Protein AF-A0AAP4NMF9-F1 (afdb_monomer_lite)

Radius of gyration: 25.57 Å; chains: 1; bounding box: 51×42×97 Å

Organism: NCBI:txid69929

Foldseek 3Di:
DDDDPDDPDDPPPDDDDDDPDDDAEAEDQPDPDPVSQLVSQLVRDDQDKEWYDHLQVLDIWIWGQDPDVRDIDTDDDDPLLSVLSVLLSVCCVVQVNDLEHEDECEPVVLVVCCVVCVVVVQAADQALLCCLVPVSNVQSVQVVCCPPVLLVSLVSLLVQCVVCVPHHHDDPRSWRKYWYQHHQRWTWIWTQDSVVSGIDTDPQRTAGNQRDTDHNAPVRCADPFKDKDAQADPDLVVLVSNVVSCVVNVAAEAEDSQARMKMKGFPDPDDDTHIYIYGDDD

Sequence (282 aa):
MKKYLGALLVLAFSSSAYAEGEQYGEPCNNCLSEQQFQDTALLAVDTGGVVIYNLPAGEIRRYIVVPPDRRVMEVPVEPELAEYFVNLVGLFRANGNSLEKDYEVSMASAARTMVRAAADGTPKPANAYEAIHDSAKMNNLLAETQFSWQTMYAGANYLAGLIHPRTWISGKEATMVINYRLADGSKVQGYYDYSAHAWKRLEGSARDAHNNSIPEKKEDMVKNGYQTYNFQGPPATDLGGFINHTINMGIPSNIPPDSEYVICRDESTDSFLKIHCYGTGS

Structure (mmCIF, N/CA/C/O backbone):
data_AF-A0AAP4NMF9-F1
#
_entry.id   AF-A0AAP4NMF9-F1
#
loop_
_atom_site.group_PDB
_atom_site.id
_atom_site.type_symbol
_atom_site.label_atom_id
_atom_site.label_alt_id
_atom_site.label_comp_id
_atom_site.label_asym_id
_atom_site.label_entity_id
_atom_site.label_seq_id
_atom_site.pdbx_PDB_ins_code
_atom_site.Cartn_x
_atom_site.Cartn_y
_atom_site.Cartn_z
_atom_site.occupancy
_atom_site.B_iso_or_equiv
_atom_site.auth_seq_id
_atom_site.auth_comp_id
_atom_site.auth_asym_id
_atom_site.auth_atom_id
_atom_site.pdbx_PDB_model_num
ATOM 1 N N . MET A 1 1 ? -31.384 -12.875 -66.789 1.00 31.67 1 MET A N 1
ATOM 2 C CA . MET A 1 1 ? -30.467 -13.903 -66.249 1.00 31.67 1 MET A CA 1
ATOM 3 C C . MET A 1 1 ? -29.485 -13.225 -65.298 1.00 31.67 1 MET A C 1
ATOM 5 O O . MET A 1 1 ? -28.846 -12.285 -65.732 1.00 31.67 1 MET A O 1
ATOM 9 N N . LYS A 1 2 ? -29.431 -13.702 -64.039 1.00 34.91 2 LYS A N 1
ATOM 10 C CA . LYS A 1 2 ? -28.384 -13.534 -62.994 1.00 34.91 2 LYS A CA 1
ATOM 11 C C . LYS A 1 2 ? -27.979 -12.084 -62.631 1.00 34.91 2 LYS A C 1
ATOM 13 O O . LYS A 1 2 ? -27.188 -11.468 -63.322 1.00 34.91 2 LYS A O 1
ATOM 18 N N . LYS A 1 3 ? -28.628 -11.448 -61.643 1.00 34.69 3 LYS A N 1
ATOM 19 C CA . LYS A 1 3 ? -28.286 -11.431 -60.193 1.00 34.69 3 LYS A CA 1
ATOM 20 C C . LYS A 1 3 ? -26.820 -11.047 -59.894 1.00 34.69 3 LYS A C 1
ATOM 22 O O . LYS A 1 3 ? -25.979 -11.930 -59.820 1.00 34.69 3 LYS A O 1
ATOM 27 N N . TYR A 1 4 ? -26.584 -9.767 -59.593 1.00 37.41 4 TYR A N 1
ATOM 28 C CA . TYR A 1 4 ? -25.496 -9.302 -58.718 1.00 37.41 4 TYR A CA 1
ATOM 29 C C . TYR A 1 4 ? -26.093 -8.422 -57.609 1.00 37.41 4 TYR A C 1
ATOM 31 O O . TYR A 1 4 ? -25.916 -7.211 -57.563 1.00 37.41 4 TYR A O 1
ATOM 39 N N . LEU A 1 5 ? -26.868 -9.070 -56.735 1.00 39.47 5 LEU A N 1
ATOM 40 C CA . LEU A 1 5 ? -26.939 -8.699 -55.324 1.00 39.47 5 LEU A CA 1
ATOM 41 C C . LEU A 1 5 ? -25.765 -9.445 -54.680 1.00 39.47 5 LEU A C 1
ATOM 43 O O . LEU A 1 5 ? -25.763 -10.675 -54.679 1.00 39.47 5 LEU A O 1
ATOM 47 N N . GLY A 1 6 ? -24.751 -8.722 -54.218 1.00 34.06 6 GLY A N 1
ATOM 48 C CA . GLY A 1 6 ? -23.512 -9.305 -53.709 1.00 34.06 6 GLY A CA 1
ATOM 49 C C . GLY A 1 6 ? -22.869 -8.419 -52.654 1.00 34.06 6 GLY A C 1
ATOM 50 O O . GLY A 1 6 ? -21.866 -7.779 -52.922 1.00 34.06 6 GLY A O 1
ATOM 51 N N . ALA A 1 7 ? -23.498 -8.394 -51.478 1.00 37.38 7 ALA A N 1
ATOM 52 C CA . ALA A 1 7 ? -22.851 -8.262 -50.176 1.00 37.38 7 ALA A CA 1
ATOM 53 C C . ALA A 1 7 ? -21.875 -7.081 -49.971 1.00 37.38 7 ALA A C 1
ATOM 55 O O . ALA A 1 7 ? -20.674 -7.266 -49.805 1.00 37.38 7 ALA A O 1
ATOM 56 N N . LEU A 1 8 ? -22.436 -5.880 -49.783 1.00 33.28 8 LEU A N 1
ATOM 57 C CA . LEU A 1 8 ? -22.002 -5.034 -48.665 1.00 33.28 8 LEU A CA 1
ATOM 58 C C . LEU A 1 8 ? -22.408 -5.774 -47.378 1.00 33.28 8 LEU A C 1
ATOM 60 O O . LEU A 1 8 ? -23.525 -5.623 -46.889 1.00 33.28 8 LEU A O 1
ATOM 64 N N . LEU A 1 9 ? -21.542 -6.660 -46.890 1.00 32.28 9 LEU A N 1
ATOM 65 C CA . LEU A 1 9 ? -21.716 -7.323 -45.603 1.00 32.28 9 LEU A CA 1
ATOM 66 C C . LEU A 1 9 ? -20.416 -7.188 -44.809 1.00 32.28 9 LEU A C 1
ATOM 68 O O . LEU A 1 9 ? -19.422 -7.845 -45.090 1.00 32.28 9 LEU A O 1
ATOM 72 N N . VAL A 1 10 ? -20.499 -6.329 -43.794 1.00 32.59 10 VAL A N 1
ATOM 73 C CA . VAL A 1 10 ? -19.880 -6.529 -42.482 1.00 32.59 10 VAL A CA 1
ATOM 74 C C . VAL A 1 10 ? -18.345 -6.542 -42.476 1.00 32.59 10 VAL A C 1
ATOM 76 O O . VAL A 1 10 ? -17.706 -7.551 -42.218 1.00 32.59 10 VAL A O 1
ATOM 79 N N . LEU A 1 11 ? -17.762 -5.347 -42.594 1.00 29.88 11 LEU A N 1
ATOM 80 C CA . LEU A 1 11 ? -16.582 -4.973 -41.800 1.00 29.88 11 LEU A CA 1
ATOM 81 C C . LEU A 1 11 ? -17.036 -4.386 -40.450 1.00 29.88 11 LEU A C 1
ATOM 83 O O . LEU A 1 11 ? -16.554 -3.352 -40.003 1.00 29.88 11 LEU A O 1
ATOM 87 N N . ALA A 1 12 ? -17.999 -5.046 -39.801 1.00 29.53 12 ALA A N 1
ATOM 88 C CA . ALA A 1 12 ? -18.088 -5.002 -38.353 1.00 29.53 12 ALA A CA 1
ATOM 89 C C . ALA A 1 12 ? -17.221 -6.161 -37.866 1.00 29.53 12 ALA A C 1
ATOM 91 O O . ALA A 1 12 ? -17.699 -7.276 -37.674 1.00 29.53 12 ALA A O 1
ATOM 92 N N . PHE A 1 13 ? -15.925 -5.901 -37.705 1.00 30.34 13 PHE A N 1
ATOM 93 C CA . PHE A 1 13 ? -15.168 -6.658 -36.722 1.00 30.34 13 PHE A CA 1
ATOM 94 C C . PHE A 1 13 ? -15.722 -6.245 -35.360 1.00 30.34 13 PHE A C 1
ATOM 96 O O . PHE A 1 13 ? -15.279 -5.289 -34.733 1.00 30.34 13 PHE A O 1
ATOM 103 N N . SER A 1 14 ? -16.781 -6.934 -34.950 1.00 28.69 14 SER A N 1
ATOM 104 C CA . SER A 1 14 ? -17.123 -7.067 -33.551 1.00 28.69 14 SER A CA 1
ATOM 105 C C . SER A 1 14 ? -16.005 -7.865 -32.889 1.00 28.69 14 SER A C 1
ATOM 107 O O . SER A 1 14 ? -15.988 -9.092 -32.957 1.00 28.69 14 SER A O 1
ATOM 109 N N . SER A 1 15 ? -15.089 -7.165 -32.239 1.00 29.09 15 SER A N 1
ATOM 110 C CA . SER A 1 15 ? -14.480 -7.640 -31.005 1.00 29.09 15 SER A CA 1
ATOM 111 C C . SER A 1 15 ? -14.966 -6.698 -29.905 1.00 29.09 15 SER A C 1
ATOM 113 O O . SER A 1 15 ? -14.502 -5.567 -29.806 1.00 29.09 15 SER A O 1
ATOM 115 N N . SER A 1 16 ? -16.008 -7.162 -29.202 1.00 27.81 16 SER A N 1
ATOM 116 C CA . SER A 1 16 ? -16.229 -7.005 -27.751 1.00 27.81 16 SER A CA 1
ATOM 117 C C . SER A 1 16 ? -15.834 -5.649 -27.146 1.00 27.81 16 SER A C 1
ATOM 119 O O . SER A 1 16 ? -14.666 -5.327 -26.995 1.00 27.81 16 SER A O 1
ATOM 121 N N . ALA A 1 17 ? -16.790 -4.785 -26.796 1.00 25.42 17 ALA A N 1
ATOM 122 C CA . ALA A 1 17 ? -17.405 -4.812 -25.462 1.00 25.42 17 ALA A CA 1
ATOM 123 C C . ALA A 1 17 ? -16.367 -5.082 -24.355 1.00 25.42 17 ALA A C 1
ATOM 125 O O . ALA A 1 17 ? -15.972 -6.225 -24.160 1.00 25.42 17 ALA A O 1
ATOM 126 N N . TYR A 1 18 ? -15.945 -4.000 -23.691 1.00 34.28 18 TYR A N 1
ATOM 127 C CA . TYR A 1 18 ? -15.275 -3.921 -22.390 1.00 34.28 18 TYR A CA 1
ATOM 128 C C . TYR A 1 18 ? -14.812 -5.252 -21.780 1.00 34.28 18 TYR A C 1
ATOM 130 O O . TYR A 1 18 ? -15.592 -5.982 -21.174 1.00 34.28 18 TYR A O 1
ATOM 138 N N . ALA A 1 19 ? -13.507 -5.479 -21.832 1.00 26.17 19 ALA A N 1
ATOM 139 C CA . ALA A 1 19 ? -12.799 -6.023 -20.691 1.00 26.17 19 ALA A CA 1
ATOM 140 C C . ALA A 1 19 ? -11.755 -4.970 -20.317 1.00 26.17 19 ALA A C 1
ATOM 142 O O . ALA A 1 19 ? -10.945 -4.574 -21.154 1.00 26.17 19 ALA A O 1
ATOM 143 N N . GLU A 1 20 ? -11.809 -4.484 -19.081 1.00 32.12 20 GLU A N 1
ATOM 144 C CA . GLU A 1 20 ? -10.654 -3.936 -18.375 1.00 32.12 20 GLU A CA 1
ATOM 145 C C . GLU A 1 20 ? -9.612 -5.065 -18.300 1.00 32.12 20 GLU A C 1
ATOM 147 O O . GLU A 1 20 ? -9.526 -5.807 -17.330 1.00 32.12 20 GLU A O 1
ATOM 152 N N . GLY A 1 21 ? -8.932 -5.313 -19.417 1.00 31.16 21 GLY A N 1
ATOM 153 C CA . GLY A 1 21 ? -7.902 -6.327 -19.552 1.00 31.16 21 GLY A CA 1
ATOM 154 C C . GLY A 1 21 ? -6.572 -5.660 -19.298 1.00 31.16 21 GLY A C 1
ATOM 155 O O . GLY A 1 21 ? -5.958 -5.128 -20.220 1.00 31.16 21 GLY A O 1
ATOM 156 N N . GLU A 1 22 ? -6.180 -5.621 -18.032 1.00 44.75 22 GLU A N 1
ATOM 157 C CA . GLU A 1 22 ? -4.851 -5.215 -17.617 1.00 44.75 22 GLU A CA 1
ATOM 158 C C . GLU A 1 22 ? -3.806 -6.147 -18.243 1.00 44.75 22 GLU A C 1
ATOM 160 O O . GLU A 1 22 ? -3.562 -7.218 -17.703 1.00 44.75 22 GLU A O 1
ATOM 165 N N . GLN A 1 23 ? -3.175 -5.772 -19.358 1.00 47.81 23 GLN A N 1
ATOM 166 C CA . GLN A 1 23 ? -1.856 -6.314 -19.699 1.00 47.81 23 GLN A CA 1
ATOM 167 C C . GLN A 1 23 ? -0.943 -5.194 -20.179 1.00 47.81 23 GLN A C 1
ATOM 169 O O . GLN A 1 23 ? -1.087 -4.615 -21.256 1.00 47.81 23 GLN A O 1
ATOM 174 N N . TYR A 1 24 ? -0.033 -4.874 -19.269 1.00 66.25 24 TYR A N 1
ATOM 175 C CA . TYR A 1 24 ? 0.858 -3.737 -19.219 1.00 66.25 24 TYR A CA 1
ATOM 176 C C . TYR A 1 24 ? 2.196 -4.303 -18.754 1.00 66.25 24 TYR A C 1
ATOM 178 O O . TYR A 1 24 ? 2.237 -4.734 -17.618 1.00 66.25 24 TYR A O 1
ATOM 186 N N . GLY A 1 25 ? 3.235 -4.356 -19.595 1.00 75.38 25 GLY A N 1
ATOM 187 C CA . GLY A 1 25 ? 4.553 -4.931 -19.269 1.00 75.38 25 GLY A CA 1
ATOM 188 C C . GLY A 1 25 ? 4.528 -6.279 -18.518 1.00 75.38 25 GLY A C 1
ATOM 189 O O . GLY A 1 25 ? 4.245 -6.336 -17.332 1.00 75.38 25 GLY A O 1
ATOM 190 N N . GLU A 1 26 ? 4.916 -7.384 -19.139 1.00 81.81 26 GLU A N 1
ATOM 191 C CA . GLU A 1 26 ? 4.870 -8.670 -18.437 1.00 81.81 26 GLU A CA 1
ATOM 192 C C . GLU A 1 26 ? 6.099 -8.872 -17.536 1.00 81.81 26 GLU A C 1
ATOM 194 O O . GLU A 1 26 ? 7.244 -8.821 -18.021 1.00 81.81 26 GLU A O 1
ATOM 199 N N . PRO A 1 27 ? 5.903 -9.156 -16.238 1.00 85.12 27 PRO A N 1
ATOM 200 C CA . PRO A 1 27 ? 6.996 -9.525 -15.361 1.00 85.12 27 PRO A CA 1
ATOM 201 C C . PRO A 1 27 ? 7.540 -10.906 -15.744 1.00 85.12 27 PRO A C 1
ATOM 203 O O . PRO A 1 27 ? 6.820 -11.888 -15.916 1.00 85.12 27 PRO A O 1
ATOM 206 N N . CYS A 1 28 ? 8.858 -11.028 -15.768 1.00 87.81 28 CYS A N 1
ATOM 207 C CA . CYS A 1 28 ? 9.553 -12.301 -15.786 1.00 87.81 28 CYS A CA 1
ATOM 208 C C . CYS A 1 28 ? 10.713 -12.279 -14.793 1.00 87.81 28 CYS A C 1
ATOM 210 O O . CYS A 1 28 ? 11.889 -12.223 -15.153 1.00 87.81 28 CYS A O 1
ATOM 212 N N . ASN A 1 29 ? 10.373 -12.368 -13.507 1.00 86.19 29 ASN A N 1
ATOM 213 C CA . ASN A 1 29 ? 11.328 -12.278 -12.395 1.00 86.19 29 ASN A CA 1
ATOM 214 C C . ASN A 1 29 ? 12.450 -13.337 -12.433 1.00 86.19 29 ASN A C 1
ATOM 216 O O . ASN A 1 29 ? 13.482 -13.162 -11.791 1.00 86.19 29 ASN A O 1
ATOM 220 N N . ASN A 1 30 ? 12.269 -14.414 -13.205 1.00 87.44 30 ASN A N 1
ATOM 221 C CA . ASN A 1 30 ? 13.231 -15.510 -13.349 1.00 87.44 30 ASN A CA 1
ATOM 222 C C . ASN A 1 30 ? 13.856 -15.606 -14.753 1.00 87.44 30 ASN A C 1
ATOM 224 O O . ASN A 1 30 ? 14.601 -16.550 -15.019 1.00 87.44 30 ASN A O 1
ATOM 228 N N . CYS A 1 31 ? 13.552 -14.677 -15.666 1.00 90.69 31 CYS A N 1
ATOM 229 C CA . CYS A 1 31 ? 14.174 -14.662 -16.987 1.00 90.69 31 CYS A CA 1
ATOM 230 C C . CYS A 1 31 ? 15.637 -14.222 -16.863 1.00 90.69 31 CYS A C 1
ATOM 232 O O . CYS A 1 31 ? 15.909 -13.087 -16.481 1.00 90.69 31 CYS A O 1
ATOM 234 N N . LEU A 1 32 ? 16.566 -15.120 -17.189 1.00 89.06 32 LEU A N 1
ATOM 235 C CA . LEU A 1 32 ? 18.017 -14.882 -17.192 1.00 89.06 32 LEU A CA 1
ATOM 236 C C . LEU A 1 32 ? 18.645 -15.121 -18.575 1.00 89.06 32 LEU A C 1
ATOM 238 O O . LEU A 1 32 ? 19.854 -14.992 -18.748 1.00 89.06 32 LEU A O 1
ATOM 242 N N . SER A 1 33 ? 17.841 -15.530 -19.556 1.00 92.00 33 SER A N 1
ATOM 243 C CA . SER A 1 33 ? 18.280 -15.836 -20.915 1.00 92.00 33 SER A CA 1
ATOM 244 C C . SER A 1 33 ? 17.282 -15.314 -21.938 1.00 92.00 33 SER A C 1
ATOM 246 O O . SER A 1 33 ? 16.083 -15.237 -21.666 1.00 92.00 33 SER A O 1
ATOM 248 N N . GLU A 1 34 ? 17.774 -15.003 -23.136 1.00 89.94 34 GLU A N 1
ATOM 249 C CA . GLU A 1 34 ? 16.957 -14.506 -24.247 1.00 89.94 34 GLU A CA 1
ATOM 250 C C . GLU A 1 34 ? 15.773 -15.433 -24.561 1.00 89.94 34 GLU A C 1
ATOM 252 O O . GLU A 1 34 ? 14.655 -14.954 -24.727 1.00 89.94 34 GLU A O 1
ATOM 257 N N . GLN A 1 35 ? 15.985 -16.754 -24.544 1.00 90.94 35 GLN A N 1
ATOM 258 C CA . GLN A 1 35 ? 14.923 -17.727 -24.808 1.00 90.94 35 GLN A CA 1
ATOM 259 C C . GLN A 1 35 ? 13.753 -17.591 -23.825 1.00 90.94 35 GLN A C 1
ATOM 261 O O . GLN A 1 35 ? 12.604 -17.581 -24.245 1.00 90.94 35 GLN A O 1
ATOM 266 N N . GLN A 1 36 ? 14.026 -17.421 -22.527 1.00 92.06 36 GLN A N 1
ATOM 267 C CA . GLN A 1 36 ? 12.966 -17.276 -21.520 1.00 92.06 36 GLN A CA 1
ATOM 268 C C . GLN A 1 36 ? 12.155 -15.993 -21.733 1.00 92.06 36 GLN A C 1
ATOM 270 O O . GLN A 1 36 ? 10.932 -15.992 -21.585 1.00 92.06 36 GLN A O 1
ATOM 275 N N . PHE A 1 37 ? 12.824 -14.903 -22.116 1.00 91.31 37 PHE A N 1
ATOM 276 C CA . PHE A 1 37 ? 12.147 -13.663 -22.477 1.00 91.31 37 PHE A CA 1
ATOM 277 C C . PHE A 1 37 ? 11.266 -13.831 -23.726 1.00 91.31 37 PHE A C 1
ATOM 279 O O . PHE A 1 37 ? 10.129 -13.365 -23.727 1.00 91.31 37 PHE A O 1
ATOM 286 N N . GLN A 1 38 ? 11.756 -14.512 -24.767 1.00 89.88 38 GLN A N 1
ATOM 287 C CA . GLN A 1 38 ? 10.985 -14.788 -25.985 1.00 89.88 38 GLN A CA 1
ATOM 288 C C . GLN A 1 38 ? 9.787 -15.712 -25.722 1.00 89.88 38 GLN A C 1
ATOM 290 O O . GLN A 1 38 ? 8.696 -15.454 -26.229 1.00 89.88 38 GLN A O 1
ATOM 295 N N . ASP A 1 39 ? 9.958 -16.744 -24.893 1.00 89.31 39 ASP A N 1
ATOM 296 C CA . ASP A 1 39 ? 8.878 -17.651 -24.491 1.00 89.31 39 ASP A CA 1
ATOM 297 C C . ASP A 1 39 ? 7.777 -16.888 -23.737 1.00 89.31 39 ASP A C 1
ATOM 299 O O . ASP A 1 39 ? 6.591 -17.070 -24.010 1.00 89.31 39 ASP A O 1
ATOM 303 N N . THR A 1 40 ? 8.164 -15.971 -22.844 1.00 88.50 40 THR A N 1
ATOM 304 C CA . THR A 1 40 ? 7.221 -15.112 -22.108 1.00 88.50 40 THR A CA 1
ATOM 305 C C . THR A 1 40 ? 6.500 -14.157 -23.060 1.00 88.50 40 THR A C 1
ATOM 307 O O . THR A 1 40 ? 5.277 -14.036 -23.011 1.00 88.50 40 THR A O 1
ATOM 310 N N . ALA A 1 41 ? 7.232 -13.547 -23.998 1.00 86.38 41 ALA A N 1
ATOM 311 C CA . ALA A 1 41 ? 6.649 -12.700 -25.032 1.00 86.38 41 ALA A CA 1
ATOM 312 C C . ALA A 1 41 ? 5.625 -13.448 -25.890 1.00 86.38 41 ALA A C 1
ATOM 314 O O . ALA A 1 41 ? 4.601 -12.877 -26.241 1.00 86.38 41 ALA A O 1
ATOM 315 N N . LEU A 1 42 ? 5.847 -14.726 -26.200 1.00 85.88 42 LEU A N 1
ATOM 316 C CA . LEU A 1 42 ? 4.878 -15.532 -26.939 1.00 85.88 42 LEU A CA 1
ATOM 317 C C . LEU A 1 42 ? 3.581 -15.764 -26.158 1.00 85.88 42 LEU A C 1
ATOM 319 O O . LEU A 1 42 ? 2.521 -15.809 -26.780 1.00 85.88 42 LEU A O 1
ATOM 323 N N . LEU A 1 43 ? 3.640 -15.915 -24.835 1.00 82.12 43 LEU A N 1
ATOM 324 C CA . LEU A 1 43 ? 2.456 -16.141 -23.996 1.00 82.12 43 LEU A CA 1
ATOM 325 C C . LEU A 1 43 ? 1.563 -14.901 -23.872 1.00 82.12 43 LEU A C 1
ATOM 327 O O . LEU A 1 43 ? 0.359 -15.040 -23.682 1.00 82.12 43 LEU A O 1
ATOM 331 N N . ALA A 1 44 ? 2.142 -13.714 -24.019 1.00 72.94 44 ALA A N 1
ATOM 332 C CA . ALA A 1 44 ? 1.502 -12.442 -23.705 1.00 72.94 44 ALA A CA 1
ATOM 333 C C . ALA A 1 44 ? 0.717 -11.781 -24.857 1.00 72.94 44 ALA A C 1
ATOM 335 O O . ALA A 1 44 ? 0.164 -10.699 -24.688 1.00 72.94 44 ALA A O 1
ATOM 336 N N . VAL A 1 45 ? 0.724 -12.347 -26.068 1.00 60.38 45 VAL A N 1
ATOM 337 C CA . VAL A 1 45 ? 0.400 -11.563 -27.278 1.00 60.38 45 VAL A CA 1
ATOM 338 C C . VAL A 1 45 ? -1.091 -11.401 -27.561 1.00 60.38 45 VAL A C 1
ATOM 340 O O . VAL A 1 45 ? -1.766 -12.358 -27.943 1.00 60.38 45 VAL A O 1
ATOM 343 N N . ASP A 1 46 ? -1.488 -10.123 -27.584 1.00 54.34 46 ASP A N 1
ATOM 344 C CA . ASP A 1 46 ? -2.345 -9.489 -28.595 1.00 54.34 46 ASP A CA 1
ATOM 345 C C . ASP A 1 46 ? -1.488 -8.578 -29.528 1.00 54.34 46 ASP A C 1
ATOM 347 O O . ASP A 1 46 ? -0.345 -8.216 -29.235 1.00 54.34 46 ASP A O 1
ATOM 351 N N . THR A 1 47 ? -2.008 -8.247 -30.708 1.00 52.34 47 THR A N 1
ATOM 352 C CA . THR A 1 47 ? -1.349 -7.580 -31.852 1.00 52.34 47 THR A CA 1
ATOM 353 C C . THR A 1 47 ? -0.866 -6.134 -31.585 1.00 52.34 47 THR A C 1
ATOM 355 O O . THR A 1 47 ? -1.450 -5.167 -32.067 1.00 52.34 47 THR A O 1
ATOM 358 N N . GLY A 1 48 ? 0.233 -5.941 -30.842 1.00 60.34 48 GLY A N 1
ATOM 359 C CA . GLY A 1 48 ? 0.769 -4.585 -30.576 1.00 60.34 48 GLY A CA 1
ATOM 360 C C . GLY A 1 48 ? 2.237 -4.466 -30.147 1.00 60.34 48 GLY A C 1
ATOM 361 O O . GLY A 1 48 ? 2.765 -3.355 -30.090 1.00 60.34 48 GLY A O 1
ATOM 362 N N . GLY A 1 49 ? 2.908 -5.593 -29.905 1.00 76.12 49 GLY A N 1
ATOM 363 C CA . GLY A 1 49 ? 4.218 -5.637 -29.258 1.00 76.12 49 GLY A CA 1
ATOM 364 C C . GLY A 1 49 ? 4.094 -5.658 -27.733 1.00 76.12 49 GLY A C 1
ATOM 365 O O . GLY A 1 49 ? 3.187 -5.054 -27.174 1.00 76.12 49 GLY A O 1
ATOM 366 N N . VAL A 1 50 ? 4.997 -6.376 -27.071 1.00 81.62 50 VAL A N 1
ATOM 367 C CA . VAL A 1 50 ? 4.983 -6.634 -25.629 1.00 81.62 50 VAL A CA 1
ATOM 368 C C . VAL A 1 50 ? 6.327 -6.266 -25.015 1.00 81.62 50 VAL A C 1
ATOM 370 O O . VAL A 1 50 ? 7.384 -6.518 -25.597 1.00 81.62 50 VAL A O 1
ATOM 373 N N . VAL A 1 51 ? 6.286 -5.658 -23.836 1.00 86.44 51 VAL A N 1
ATOM 374 C CA . VAL A 1 51 ? 7.464 -5.397 -23.009 1.00 86.44 51 VAL A CA 1
ATOM 375 C C . VAL A 1 51 ? 7.537 -6.483 -21.954 1.00 86.44 51 VAL A C 1
ATOM 377 O O . VAL A 1 51 ? 6.549 -6.732 -21.280 1.00 86.44 51 VAL A O 1
ATOM 380 N N . ILE A 1 52 ? 8.693 -7.123 -21.826 1.00 88.31 52 ILE A N 1
ATOM 381 C CA . ILE A 1 52 ? 8.976 -8.131 -20.807 1.00 88.31 52 ILE A CA 1
ATOM 382 C C . ILE A 1 52 ? 10.103 -7.592 -19.934 1.00 88.31 52 ILE A C 1
ATOM 384 O O . ILE A 1 52 ? 11.117 -7.127 -20.464 1.00 88.31 52 ILE A O 1
ATOM 388 N N . TYR A 1 53 ? 9.968 -7.668 -18.614 1.00 89.06 53 TYR A N 1
ATOM 389 C CA . TYR A 1 53 ? 11.000 -7.171 -17.703 1.00 89.06 53 TYR A CA 1
ATOM 390 C C . TYR A 1 53 ? 11.314 -8.132 -16.561 1.00 89.06 53 TYR A C 1
ATOM 392 O O . TYR A 1 53 ? 10.452 -8.823 -16.035 1.00 89.06 53 TYR A O 1
ATOM 400 N N . ASN A 1 54 ? 12.568 -8.131 -16.127 1.00 91.25 54 ASN A N 1
ATOM 401 C CA . ASN A 1 54 ? 13.030 -8.756 -14.900 1.00 91.25 54 ASN A CA 1
ATOM 402 C C . ASN A 1 54 ? 13.531 -7.651 -13.964 1.00 91.25 54 ASN A C 1
ATOM 404 O O . ASN A 1 54 ? 14.645 -7.144 -14.122 1.00 91.25 54 ASN A O 1
ATOM 408 N N . LEU A 1 55 ? 12.700 -7.266 -12.994 1.00 89.19 55 LEU A N 1
ATOM 409 C CA . LEU A 1 55 ? 13.015 -6.185 -12.062 1.00 89.19 55 LEU A CA 1
ATOM 410 C C . LEU A 1 55 ? 14.227 -6.509 -11.157 1.00 89.19 55 LEU A C 1
ATOM 412 O O . LEU A 1 55 ? 15.127 -5.668 -11.075 1.00 89.19 55 LEU A O 1
ATOM 416 N N . PRO A 1 56 ? 14.335 -7.710 -10.544 1.00 90.06 56 PRO A N 1
ATOM 417 C CA . PRO A 1 56 ? 15.539 -8.109 -9.809 1.00 90.06 56 PRO A CA 1
ATOM 418 C C . PRO A 1 56 ? 16.836 -8.024 -10.625 1.00 90.06 56 PRO A C 1
ATOM 420 O O . PRO A 1 56 ? 17.830 -7.456 -10.157 1.00 90.06 56 PRO A O 1
ATOM 423 N N . ALA A 1 57 ? 16.831 -8.549 -11.855 1.00 91.19 57 ALA A N 1
ATOM 424 C CA . ALA A 1 57 ? 17.998 -8.502 -12.737 1.00 91.19 57 ALA A CA 1
ATOM 425 C C . ALA A 1 57 ? 18.267 -7.085 -13.275 1.00 91.19 57 ALA A C 1
ATOM 427 O O . ALA A 1 57 ? 19.412 -6.729 -13.553 1.00 91.19 57 ALA A O 1
ATOM 428 N N . GLY A 1 58 ? 17.237 -6.241 -13.348 1.00 90.69 58 GLY A N 1
ATOM 429 C CA . GLY A 1 58 ? 17.305 -4.937 -13.995 1.00 90.69 58 GLY A CA 1
ATOM 430 C C . GLY A 1 58 ? 17.366 -5.051 -15.516 1.00 90.69 58 GLY A C 1
ATOM 431 O O . GLY A 1 58 ? 18.041 -4.252 -16.159 1.00 90.69 58 GLY A O 1
ATOM 432 N N . GLU A 1 59 ? 16.663 -6.032 -16.085 1.00 92.81 59 GLU A N 1
ATOM 433 C CA . GLU A 1 59 ? 16.581 -6.249 -17.530 1.00 92.81 59 GLU A CA 1
ATOM 434 C C . GLU A 1 59 ? 15.181 -5.932 -18.057 1.00 92.81 59 GLU A C 1
ATOM 436 O O . GLU A 1 59 ? 14.182 -6.337 -17.469 1.00 92.81 59 GLU A O 1
ATOM 441 N N . ILE A 1 60 ? 15.105 -5.238 -19.189 1.00 91.06 60 ILE A N 1
ATOM 442 C CA . ILE A 1 60 ? 13.865 -4.940 -19.908 1.00 91.06 60 ILE A CA 1
ATOM 443 C C . ILE A 1 60 ? 14.095 -5.192 -21.391 1.00 91.06 60 ILE A C 1
ATOM 445 O O . ILE A 1 60 ? 15.128 -4.809 -21.941 1.00 91.06 60 ILE A O 1
ATOM 449 N N . ARG A 1 61 ? 13.138 -5.851 -22.038 1.00 91.06 61 ARG A N 1
ATOM 450 C CA . ARG A 1 61 ? 13.173 -6.146 -23.469 1.00 91.06 61 ARG A CA 1
ATOM 451 C C . ARG A 1 61 ? 11.806 -5.925 -24.076 1.00 91.06 61 ARG A C 1
ATOM 453 O O . ARG A 1 61 ? 10.786 -6.076 -23.406 1.00 91.06 61 ARG A O 1
ATOM 460 N N . ARG A 1 62 ? 11.781 -5.596 -25.362 1.00 87.88 62 ARG A N 1
ATOM 461 C CA . ARG A 1 62 ? 10.542 -5.399 -26.103 1.00 87.88 62 ARG A CA 1
ATOM 462 C C . ARG A 1 62 ? 10.521 -6.289 -27.329 1.00 87.88 62 ARG A C 1
ATOM 464 O O . ARG A 1 62 ? 11.480 -6.340 -28.092 1.00 87.88 62 ARG A O 1
ATOM 471 N N . TYR A 1 63 ? 9.397 -6.955 -27.533 1.00 87.06 63 TYR A N 1
ATOM 472 C CA . TYR A 1 63 ? 9.208 -7.907 -28.611 1.00 87.06 63 TYR A CA 1
ATOM 473 C C . TYR A 1 63 ? 7.962 -7.583 -29.417 1.00 87.06 63 TYR A C 1
ATOM 475 O O . TYR A 1 63 ? 6.956 -7.130 -28.883 1.00 87.06 63 TYR A O 1
ATOM 483 N N . ILE A 1 64 ? 8.004 -7.873 -30.709 1.00 84.69 64 ILE A N 1
ATOM 484 C CA . ILE A 1 64 ? 6.834 -7.924 -31.578 1.00 84.69 64 ILE A CA 1
ATOM 485 C C . ILE A 1 64 ? 6.682 -9.367 -32.036 1.00 84.69 64 ILE A C 1
ATOM 487 O O . ILE A 1 64 ? 7.615 -9.947 -32.590 1.00 84.69 64 ILE A O 1
ATOM 491 N N . VAL A 1 65 ? 5.505 -9.945 -31.813 1.00 81.69 65 VAL A N 1
ATOM 492 C CA . VAL A 1 65 ? 5.166 -11.268 -32.337 1.00 81.69 65 VAL A CA 1
ATOM 493 C C . VAL A 1 65 ? 4.378 -11.073 -33.619 1.00 81.69 65 VAL A C 1
ATOM 495 O O . VAL A 1 65 ? 3.253 -10.579 -33.604 1.00 81.69 65 VAL A O 1
ATOM 498 N N . VAL A 1 66 ? 5.009 -11.412 -34.740 1.00 80.62 66 VAL A N 1
ATOM 499 C CA . VAL A 1 66 ? 4.480 -11.183 -36.085 1.00 80.62 66 VAL A CA 1
ATOM 500 C C . VAL A 1 66 ? 3.566 -12.353 -36.479 1.00 80.62 66 VAL A C 1
ATOM 502 O O . VAL A 1 66 ? 4.017 -13.499 -36.467 1.00 80.62 66 VAL A O 1
ATOM 505 N N . PRO A 1 67 ? 2.280 -12.117 -36.809 1.00 74.06 67 PRO A N 1
ATOM 506 C CA . PRO A 1 67 ? 1.413 -13.139 -37.397 1.00 74.06 67 PRO A CA 1
ATOM 507 C C . PRO A 1 67 ? 1.720 -13.358 -38.893 1.00 74.06 67 PRO A C 1
ATOM 509 O O . PRO A 1 67 ? 2.141 -12.411 -39.563 1.00 74.06 67 PRO A O 1
ATOM 512 N N . PRO A 1 68 ? 1.429 -14.544 -39.471 1.00 74.31 68 PRO A N 1
ATOM 513 C CA . PRO A 1 68 ? 0.776 -15.714 -38.866 1.00 74.31 68 PRO A CA 1
ATOM 514 C C . PRO A 1 68 ? 1.746 -16.740 -38.250 1.00 74.31 68 PRO A C 1
ATOM 516 O O . PRO A 1 68 ? 1.307 -17.668 -37.578 1.00 74.31 68 PRO A O 1
ATOM 519 N N . ASP A 1 69 ? 3.047 -16.592 -38.481 1.00 78.06 69 ASP A N 1
ATOM 520 C CA . ASP A 1 69 ? 4.111 -17.524 -38.090 1.00 78.06 69 ASP A CA 1
ATOM 521 C C . ASP A 1 69 ? 4.537 -17.397 -36.617 1.00 78.06 69 ASP A C 1
ATOM 523 O O . ASP A 1 69 ? 5.346 -18.192 -36.143 1.00 78.06 69 ASP A O 1
ATOM 527 N N . ARG A 1 70 ? 3.977 -16.421 -35.884 1.00 79.75 70 ARG A N 1
ATOM 528 C CA . ARG A 1 70 ? 4.318 -16.089 -34.488 1.00 79.75 70 ARG A CA 1
ATOM 529 C C . ARG A 1 70 ? 5.817 -15.886 -34.289 1.00 79.75 70 ARG A C 1
ATOM 531 O O . ARG A 1 70 ? 6.361 -16.181 -33.227 1.00 79.75 70 ARG A O 1
ATOM 538 N N . ARG A 1 71 ? 6.496 -15.360 -35.307 1.00 84.44 71 ARG A N 1
ATOM 539 C CA . ARG A 1 71 ? 7.916 -15.048 -35.204 1.00 84.44 71 ARG A CA 1
ATOM 540 C C . ARG A 1 71 ? 8.108 -13.900 -34.219 1.00 84.44 71 ARG A C 1
ATOM 542 O O . ARG A 1 71 ? 7.490 -12.847 -34.368 1.00 84.44 71 ARG A O 1
ATOM 549 N N . VAL A 1 72 ? 8.979 -14.109 -33.238 1.00 86.81 72 VAL A N 1
ATOM 550 C CA . VAL A 1 72 ? 9.348 -13.098 -32.245 1.00 86.81 72 VAL A CA 1
ATOM 551 C C . VAL A 1 72 ? 10.471 -12.239 -32.815 1.00 86.81 72 VAL A C 1
ATOM 553 O O . VAL A 1 72 ? 11.489 -12.755 -33.271 1.00 86.81 72 VAL A O 1
ATOM 556 N N . MET A 1 73 ? 10.280 -10.925 -32.814 1.00 87.12 73 MET A N 1
ATOM 557 C CA . MET A 1 73 ? 11.299 -9.951 -33.193 1.00 87.12 73 MET A CA 1
ATOM 558 C C . MET A 1 73 ? 11.555 -9.020 -32.016 1.00 87.12 73 MET A C 1
ATOM 560 O O . MET A 1 73 ? 10.637 -8.328 -31.582 1.00 87.12 73 MET A O 1
ATOM 564 N N . GLU A 1 74 ? 12.786 -8.995 -31.506 1.00 89.88 74 GLU A N 1
ATOM 565 C CA . GLU A 1 74 ? 13.196 -7.975 -30.539 1.00 89.88 74 GLU A CA 1
ATOM 566 C C . GLU A 1 74 ? 13.273 -6.616 -31.243 1.00 89.88 74 GLU A C 1
ATOM 568 O O . GLU A 1 74 ? 13.806 -6.493 -32.350 1.00 89.88 74 GLU A O 1
ATOM 573 N N . VAL A 1 75 ? 12.706 -5.596 -30.611 1.00 88.38 75 VAL A N 1
ATOM 574 C CA . VAL A 1 75 ? 12.759 -4.207 -31.067 1.00 88.38 75 VAL A CA 1
ATOM 575 C C . VAL A 1 75 ? 13.308 -3.332 -29.945 1.00 88.38 75 VAL A C 1
ATOM 577 O O . VAL A 1 75 ? 13.184 -3.699 -28.775 1.00 88.38 75 VAL A O 1
ATOM 580 N N . PRO A 1 76 ? 13.906 -2.170 -30.261 1.00 88.62 76 PRO A N 1
ATOM 581 C CA . PRO A 1 76 ? 14.401 -1.270 -29.231 1.00 88.62 76 PRO A CA 1
ATOM 582 C C . PRO A 1 76 ? 13.305 -0.885 -28.232 1.00 88.62 76 PRO A C 1
ATOM 584 O O . PRO A 1 76 ? 12.166 -0.598 -28.618 1.00 88.62 76 PRO A O 1
ATOM 587 N N . VAL A 1 77 ? 13.680 -0.868 -26.954 1.00 87.00 77 VAL A N 1
ATOM 588 C CA . VAL A 1 77 ? 12.895 -0.239 -25.890 1.00 87.00 77 VAL A CA 1
ATOM 589 C C . VAL A 1 77 ? 12.998 1.272 -26.070 1.00 87.00 77 VAL A C 1
ATOM 591 O O . VAL A 1 77 ? 14.089 1.804 -26.286 1.00 87.00 77 VAL A O 1
ATOM 594 N N . GLU A 1 78 ? 11.866 1.961 -26.007 1.00 83.50 78 GLU A N 1
ATOM 595 C CA . GLU A 1 78 ? 11.818 3.411 -26.131 1.00 83.50 78 GLU A CA 1
ATOM 596 C C . GLU A 1 78 ? 12.619 4.104 -25.010 1.00 83.50 78 GLU A C 1
ATOM 598 O O . GLU A 1 78 ? 12.576 3.641 -23.865 1.00 83.50 78 GLU A O 1
ATOM 603 N N . PRO A 1 79 ? 13.357 5.198 -25.300 1.00 84.19 79 PRO A N 1
ATOM 604 C CA . PRO A 1 79 ? 14.232 5.852 -24.323 1.00 84.19 79 PRO A CA 1
ATOM 605 C C . PRO A 1 79 ? 13.526 6.245 -23.022 1.00 84.19 79 PRO A C 1
ATOM 607 O O . PRO A 1 79 ? 14.072 6.030 -21.943 1.00 84.19 79 PRO A O 1
ATOM 610 N N . GLU A 1 80 ? 12.301 6.758 -23.115 1.00 78.69 80 GLU A N 1
ATOM 611 C CA . GLU A 1 80 ? 11.491 7.185 -21.974 1.00 78.69 80 GLU A CA 1
ATOM 612 C C . GLU A 1 80 ? 11.105 5.996 -21.082 1.00 78.69 80 GLU A C 1
ATOM 614 O O . GLU A 1 80 ? 11.144 6.086 -19.854 1.00 78.69 80 GLU A O 1
ATOM 619 N N . LEU A 1 81 ? 10.781 4.851 -21.695 1.00 80.62 81 LEU A N 1
ATOM 620 C CA . LEU A 1 81 ? 10.472 3.617 -20.975 1.00 80.62 81 LEU A CA 1
ATOM 621 C C . LEU A 1 81 ? 11.730 3.012 -20.337 1.00 80.62 81 LEU A C 1
ATOM 623 O O . LEU A 1 81 ? 11.676 2.526 -19.207 1.00 80.62 81 LEU A O 1
ATOM 627 N N . ALA A 1 82 ? 12.866 3.068 -21.034 1.00 85.12 82 ALA A N 1
ATOM 628 C CA . ALA A 1 82 ? 14.150 2.621 -20.505 1.00 85.12 82 ALA A CA 1
ATOM 629 C C . ALA A 1 82 ? 14.597 3.472 -19.302 1.00 85.12 82 ALA A C 1
ATOM 631 O O . ALA A 1 82 ? 15.002 2.918 -18.281 1.00 85.12 82 ALA A O 1
ATOM 632 N N . GLU A 1 83 ? 14.479 4.801 -19.381 1.00 82.81 83 GLU A N 1
ATOM 633 C CA . GLU A 1 83 ? 14.796 5.718 -18.278 1.00 82.81 83 GLU A CA 1
ATOM 634 C C . GLU A 1 83 ? 13.892 5.471 -17.065 1.00 82.81 83 GLU A C 1
ATOM 636 O O . GLU A 1 83 ? 14.370 5.342 -15.933 1.00 82.81 83 GLU A O 1
ATOM 641 N N . TYR A 1 84 ? 12.586 5.333 -17.297 1.00 83.50 84 TYR A N 1
ATOM 642 C CA . TYR A 1 84 ? 11.645 4.935 -16.258 1.00 83.50 84 TYR A CA 1
ATOM 643 C C . TYR A 1 84 ? 12.050 3.607 -15.598 1.00 83.50 84 TYR A C 1
ATOM 645 O O . TYR A 1 84 ? 12.084 3.517 -14.368 1.00 83.50 84 TYR A O 1
ATOM 653 N N . PHE A 1 85 ? 12.390 2.588 -16.391 1.00 86.62 85 PHE A N 1
ATOM 654 C CA . PHE A 1 85 ? 12.751 1.276 -15.865 1.00 86.62 85 PHE A CA 1
ATOM 655 C C . PHE A 1 85 ? 14.037 1.329 -15.032 1.00 86.62 85 PHE A C 1
ATOM 657 O O . PHE A 1 85 ? 14.106 0.719 -13.966 1.00 86.62 85 PHE A O 1
ATOM 664 N N . VAL A 1 86 ? 15.027 2.127 -15.440 1.00 87.88 86 VAL A N 1
ATOM 665 C CA . VAL A 1 86 ? 16.231 2.385 -14.632 1.00 87.88 86 VAL A CA 1
ATOM 666 C C . VAL A 1 86 ? 15.865 3.007 -13.281 1.00 87.88 86 VAL A C 1
ATOM 668 O O . VAL A 1 86 ? 16.372 2.564 -12.247 1.00 87.88 86 VAL A O 1
ATOM 671 N N . ASN A 1 8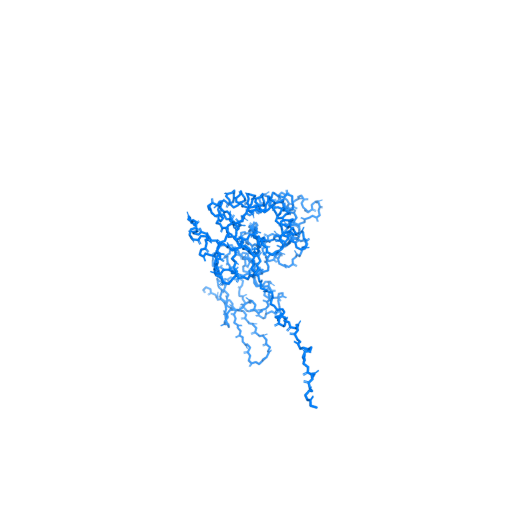7 ? 14.950 3.981 -13.259 1.00 84.00 87 ASN A N 1
ATOM 672 C CA . ASN A 1 87 ? 14.467 4.587 -12.016 1.00 84.00 87 ASN A CA 1
ATOM 673 C C . ASN A 1 87 ? 13.700 3.582 -11.139 1.00 84.00 87 ASN A C 1
ATOM 675 O O . ASN A 1 87 ? 13.890 3.572 -9.922 1.00 84.00 87 ASN A O 1
ATOM 679 N N . LEU A 1 88 ? 12.887 2.704 -11.737 1.00 85.38 88 LEU A N 1
ATOM 680 C CA . LEU A 1 88 ? 12.175 1.624 -11.041 1.00 85.38 88 LEU A CA 1
ATOM 681 C C . LEU A 1 88 ? 13.154 0.620 -10.407 1.00 85.38 88 LEU A C 1
ATOM 683 O O . LEU A 1 88 ? 13.013 0.274 -9.236 1.00 85.38 88 LEU A O 1
ATOM 687 N N . VAL A 1 89 ? 14.178 0.186 -11.144 1.00 88.88 89 VAL A N 1
ATOM 688 C CA . VAL A 1 89 ? 15.231 -0.711 -10.636 1.00 88.88 89 VAL A CA 1
ATOM 689 C C . VAL A 1 89 ? 16.013 -0.045 -9.504 1.00 88.88 89 VAL A C 1
ATOM 691 O O . VAL A 1 89 ? 16.291 -0.676 -8.480 1.00 88.88 89 VAL A O 1
ATOM 694 N N . GLY A 1 90 ? 16.355 1.237 -9.663 1.00 86.12 90 GLY A N 1
ATOM 695 C CA . GLY A 1 90 ? 16.993 2.035 -8.618 1.00 86.12 90 GLY A CA 1
ATOM 696 C C . GLY A 1 90 ? 16.137 2.106 -7.355 1.00 86.12 90 GLY A C 1
ATOM 697 O O . GLY A 1 90 ? 16.648 1.874 -6.259 1.00 86.12 90 GLY A O 1
ATOM 698 N N . LEU A 1 91 ? 14.830 2.338 -7.517 1.00 84.81 91 LEU A N 1
ATOM 699 C CA . LEU A 1 91 ? 13.859 2.359 -6.426 1.00 84.81 91 LEU A CA 1
ATOM 700 C C . LEU A 1 91 ? 13.800 1.025 -5.685 1.00 84.81 91 LEU A C 1
ATOM 702 O O . LEU A 1 91 ? 13.989 0.978 -4.470 1.00 84.81 91 LEU A O 1
ATOM 706 N N . PHE A 1 92 ? 13.589 -0.050 -6.438 1.00 86.69 92 PHE A N 1
ATOM 707 C CA . PHE A 1 92 ? 13.511 -1.413 -5.934 1.00 86.69 92 PHE A CA 1
ATOM 708 C C . PHE A 1 92 ? 14.746 -1.778 -5.104 1.00 86.69 92 PHE A C 1
ATOM 710 O O . PHE A 1 92 ? 14.625 -2.226 -3.964 1.00 86.69 92 PHE A O 1
ATOM 717 N N . ARG A 1 93 ? 15.948 -1.520 -5.633 1.00 88.56 93 ARG A N 1
ATOM 718 C CA . ARG A 1 93 ? 17.217 -1.818 -4.950 1.00 88.56 93 ARG A CA 1
ATOM 719 C C . ARG A 1 93 ? 17.436 -0.942 -3.718 1.00 88.56 93 ARG A C 1
ATOM 721 O O . ARG A 1 93 ? 17.847 -1.455 -2.679 1.00 88.56 93 ARG A O 1
ATOM 728 N N . ALA A 1 94 ? 17.137 0.355 -3.802 1.00 83.81 94 ALA A N 1
ATOM 729 C CA . ALA A 1 94 ? 17.270 1.279 -2.674 1.00 83.81 94 ALA A CA 1
ATOM 730 C C . ALA A 1 94 ? 16.334 0.925 -1.505 1.00 83.81 94 ALA A C 1
ATOM 732 O O . ALA A 1 94 ? 16.662 1.194 -0.351 1.00 83.81 94 ALA A O 1
ATOM 733 N N . ASN A 1 95 ? 15.206 0.278 -1.795 1.00 82.12 95 ASN A N 1
ATOM 734 C CA . ASN A 1 95 ? 14.256 -0.236 -0.811 1.00 82.12 95 ASN A CA 1
ATOM 735 C C . ASN A 1 95 ? 14.535 -1.699 -0.401 1.00 82.12 95 ASN A C 1
ATOM 737 O O . ASN A 1 95 ? 13.654 -2.374 0.123 1.00 82.12 95 ASN A O 1
ATOM 741 N N . GLY A 1 96 ? 15.747 -2.216 -0.629 1.00 85.94 96 GLY A N 1
ATOM 742 C CA . GLY A 1 96 ? 16.119 -3.566 -0.193 1.00 85.94 96 GLY A CA 1
ATOM 743 C C . GLY A 1 96 ? 15.534 -4.684 -1.057 1.00 85.94 96 GLY A C 1
ATOM 744 O O . GLY A 1 96 ? 15.306 -5.781 -0.555 1.00 85.94 96 GLY A O 1
ATOM 745 N N . ASN A 1 97 ? 15.337 -4.422 -2.351 1.00 88.62 97 ASN A N 1
ATOM 746 C CA . ASN A 1 97 ? 14.700 -5.316 -3.322 1.00 88.62 97 ASN A CA 1
ATOM 747 C C . ASN A 1 97 ? 13.197 -5.499 -3.067 1.00 88.62 97 ASN A C 1
ATOM 749 O O . ASN A 1 97 ? 12.672 -6.610 -3.125 1.00 88.62 97 ASN A O 1
ATOM 753 N N . SER A 1 98 ? 12.511 -4.390 -2.785 1.00 85.94 98 SER A N 1
ATOM 754 C CA . SER A 1 98 ? 11.060 -4.340 -2.626 1.00 85.94 98 SER A CA 1
ATOM 755 C C . SER A 1 98 ? 10.500 -3.025 -3.165 1.00 85.94 98 SER A C 1
ATOM 757 O O . SER A 1 98 ? 11.148 -1.982 -3.097 1.00 85.94 98 SER A O 1
ATOM 759 N N . LEU A 1 99 ? 9.280 -3.055 -3.698 1.00 84.56 99 LEU A N 1
ATOM 760 C CA . LEU A 1 99 ? 8.504 -1.835 -3.963 1.00 84.56 99 LEU A CA 1
ATOM 761 C C . LEU A 1 99 ? 7.641 -1.428 -2.770 1.00 84.56 99 LEU A C 1
ATOM 763 O O . LEU A 1 99 ? 6.999 -0.380 -2.799 1.00 84.56 99 LEU A O 1
ATOM 767 N N . GLU A 1 100 ? 7.675 -2.216 -1.703 1.00 86.88 100 GLU A N 1
ATOM 768 C CA . GLU A 1 100 ? 7.184 -1.801 -0.405 1.00 86.88 100 GLU A CA 1
ATOM 769 C C . GLU A 1 100 ? 8.274 -1.055 0.356 1.00 86.88 100 GLU A C 1
ATOM 771 O O . GLU A 1 100 ? 9.435 -1.471 0.395 1.00 86.88 100 GLU A O 1
ATOM 776 N N . LYS A 1 101 ? 7.889 0.047 0.991 1.00 85.19 101 LYS A N 1
ATOM 777 C CA . LYS A 1 101 ? 8.783 0.844 1.816 1.00 85.19 101 LYS A CA 1
ATOM 778 C C . LYS A 1 101 ? 8.159 1.135 3.159 1.00 85.19 101 LYS A C 1
ATOM 780 O O . LYS A 1 101 ? 7.081 1.715 3.238 1.00 85.19 101 LYS A O 1
ATOM 785 N N . ASP A 1 102 ? 8.898 0.837 4.213 1.00 85.81 102 ASP A N 1
ATOM 786 C CA . ASP A 1 102 ? 8.485 1.203 5.555 1.00 85.81 102 ASP A CA 1
ATOM 787 C C . ASP A 1 102 ? 8.738 2.685 5.833 1.00 85.81 102 ASP A C 1
ATOM 789 O O . ASP A 1 102 ? 9.823 3.219 5.585 1.00 85.81 102 ASP A O 1
ATOM 793 N N . TYR A 1 103 ? 7.719 3.339 6.378 1.00 83.81 103 TYR A N 1
ATOM 794 C CA . TYR A 1 103 ? 7.775 4.697 6.890 1.00 83.81 103 TYR A CA 1
ATOM 795 C C . TYR A 1 103 ? 7.381 4.677 8.361 1.00 83.81 103 TYR A C 1
ATOM 797 O O . TYR A 1 103 ? 6.226 4.430 8.703 1.00 83.81 103 TYR A O 1
ATOM 805 N N . GLU A 1 104 ? 8.345 4.905 9.247 1.00 78.88 104 GLU A N 1
ATOM 806 C CA . GLU A 1 104 ? 8.094 4.890 10.684 1.00 78.88 104 GLU A CA 1
ATOM 807 C C . GLU A 1 104 ? 7.738 6.289 11.198 1.00 78.88 104 GLU A C 1
ATOM 809 O O . GLU A 1 104 ? 8.547 7.221 11.180 1.00 78.88 104 GLU A O 1
ATOM 814 N N . VAL A 1 105 ? 6.529 6.425 11.732 1.00 68.94 105 VAL A N 1
ATOM 815 C CA . VAL A 1 105 ? 6.086 7.586 12.501 1.00 68.94 105 VAL A CA 1
ATOM 816 C C . VAL A 1 105 ? 6.506 7.365 13.958 1.00 68.94 105 VAL A C 1
ATOM 818 O O . VAL A 1 105 ? 5.692 7.059 14.824 1.00 68.94 105 VAL A O 1
ATOM 821 N N . SER A 1 106 ? 7.813 7.455 14.232 1.00 56.06 106 SER A N 1
ATOM 822 C CA . SER A 1 106 ? 8.368 7.203 15.575 1.00 56.06 106 SER A CA 1
ATOM 823 C C . SER A 1 106 ? 7.674 8.041 16.655 1.00 56.06 106 SER A C 1
ATOM 825 O O . SER A 1 106 ? 7.374 9.195 16.409 1.00 56.06 106 SER A O 1
ATOM 827 N N . MET A 1 107 ? 7.517 7.566 17.892 1.00 47.81 107 MET A N 1
ATOM 828 C CA . MET A 1 107 ? 6.944 8.358 19.003 1.00 47.81 107 MET A CA 1
ATOM 829 C C . MET A 1 107 ? 7.631 9.721 19.234 1.00 47.81 107 MET A C 1
ATOM 831 O O . MET A 1 107 ? 6.984 10.686 19.628 1.00 47.81 107 MET A O 1
ATOM 835 N N . ALA A 1 108 ? 8.938 9.844 18.975 1.00 45.03 108 ALA A N 1
ATOM 836 C CA . ALA A 1 108 ? 9.674 11.101 19.137 1.00 45.03 108 ALA A CA 1
ATOM 837 C C . ALA A 1 108 ? 9.521 12.054 17.937 1.00 45.03 108 ALA A C 1
ATOM 839 O O . ALA A 1 108 ? 9.670 13.268 18.112 1.00 45.03 108 ALA A O 1
ATOM 840 N N . SER A 1 109 ? 9.245 11.531 16.737 1.00 45.41 109 SER A N 1
ATOM 841 C CA . SER A 1 109 ? 8.795 12.325 15.590 1.00 45.41 109 SER A CA 1
ATOM 842 C C . SER A 1 109 ? 7.301 12.603 15.692 1.00 45.41 109 SER A C 1
ATOM 844 O O . SER A 1 109 ? 6.919 13.734 15.513 1.00 45.41 109 SER A O 1
ATOM 846 N N . ALA A 1 110 ? 6.467 11.670 16.130 1.00 46.59 110 ALA A N 1
ATOM 847 C CA . ALA A 1 110 ? 5.059 11.844 16.439 1.00 46.59 110 ALA A CA 1
ATOM 848 C C . ALA A 1 110 ? 4.849 12.864 17.555 1.00 46.59 110 ALA A C 1
ATOM 850 O O . ALA A 1 110 ? 4.001 13.706 17.391 1.00 46.59 110 ALA A O 1
ATOM 851 N N . ALA A 1 111 ? 5.638 12.898 18.632 1.00 45.41 111 ALA A N 1
ATOM 852 C CA . ALA A 1 111 ? 5.506 13.916 19.679 1.00 45.41 111 ALA A CA 1
ATOM 853 C C . ALA A 1 111 ? 6.033 15.289 19.227 1.00 45.41 111 ALA A C 1
ATOM 855 O O . ALA A 1 111 ? 5.372 16.305 19.431 1.00 45.41 111 ALA A O 1
ATOM 856 N N . ARG A 1 112 ? 7.198 15.350 18.560 1.00 47.12 112 ARG A N 1
ATOM 857 C CA . ARG A 1 112 ? 7.736 16.616 18.014 1.00 47.12 112 ARG A CA 1
ATOM 858 C C . ARG A 1 112 ? 6.891 17.154 16.868 1.00 47.12 112 ARG A C 1
ATOM 860 O O . ARG A 1 112 ? 6.708 18.363 16.759 1.00 47.12 112 ARG A O 1
ATOM 867 N N . THR A 1 113 ? 6.370 16.267 16.037 1.00 48.03 113 THR A N 1
ATOM 868 C CA . THR A 1 113 ? 5.431 16.593 14.985 1.00 48.03 113 THR A CA 1
ATOM 869 C C . THR A 1 113 ? 4.040 16.778 15.543 1.00 48.03 113 THR A C 1
ATOM 871 O O . THR A 1 113 ? 3.406 17.634 15.016 1.00 48.03 113 THR A O 1
ATOM 874 N N . MET A 1 114 ? 3.546 16.164 16.612 1.00 45.97 114 MET A N 1
ATOM 875 C CA . MET A 1 114 ? 2.239 16.511 17.202 1.00 45.97 114 MET A CA 1
ATOM 876 C C . MET A 1 114 ? 2.296 17.891 17.850 1.00 45.97 114 MET A C 1
ATOM 878 O O . MET A 1 114 ? 1.366 18.664 17.686 1.00 45.97 114 MET A O 1
ATOM 882 N N . VAL A 1 115 ? 3.396 18.246 18.521 1.00 51.19 115 VAL A N 1
ATOM 883 C CA . VAL A 1 115 ? 3.583 19.597 19.078 1.00 51.19 115 VAL A CA 1
ATOM 884 C C . VAL A 1 115 ? 3.729 20.640 17.966 1.00 51.19 115 VAL A C 1
ATOM 886 O O . VAL A 1 115 ? 3.154 21.717 18.075 1.00 51.19 115 VAL A O 1
ATOM 889 N N . ARG A 1 116 ? 4.452 20.334 16.877 1.00 47.06 116 ARG A N 1
ATOM 890 C CA . ARG A 1 116 ? 4.533 21.222 15.702 1.00 47.06 116 ARG A CA 1
ATOM 891 C C . ARG A 1 116 ? 3.255 21.217 14.863 1.00 47.06 116 ARG A C 1
ATOM 893 O O . ARG A 1 116 ? 2.832 22.287 14.485 1.00 47.06 116 ARG A O 1
ATOM 900 N N . ALA A 1 117 ? 2.609 20.071 14.692 1.00 52.06 117 ALA A N 1
ATOM 901 C CA . ALA A 1 117 ? 1.413 19.823 13.887 1.00 52.06 117 ALA A CA 1
ATOM 902 C C . ALA A 1 117 ? 0.161 20.414 14.517 1.00 52.06 117 ALA A C 1
ATOM 904 O O . ALA A 1 117 ? -0.681 20.996 13.852 1.00 52.06 117 ALA A O 1
ATOM 905 N N . ALA A 1 118 ? 0.027 20.291 15.837 1.00 54.06 118 ALA A N 1
ATOM 906 C CA . ALA A 1 118 ? -1.016 20.988 16.573 1.00 54.06 118 ALA A CA 1
ATOM 907 C C . ALA A 1 118 ? -0.775 22.508 16.574 1.00 54.06 118 ALA A C 1
ATOM 909 O O . ALA A 1 118 ? -1.734 23.269 16.659 1.00 54.06 118 ALA A O 1
ATOM 910 N N . ALA A 1 119 ? 0.483 22.953 16.451 1.00 51.97 119 ALA A N 1
ATOM 911 C CA . ALA A 1 119 ? 0.839 24.367 16.332 1.00 51.97 119 ALA A CA 1
ATOM 912 C C . ALA A 1 119 ? 0.781 24.911 14.885 1.00 51.97 119 ALA A C 1
ATOM 914 O O . ALA A 1 119 ? 0.606 26.113 14.710 1.00 51.97 119 ALA A O 1
ATOM 915 N N . ASP A 1 120 ? 0.914 24.057 13.865 1.00 54.12 120 ASP A N 1
ATOM 916 C CA . ASP A 1 120 ? 0.891 24.391 12.432 1.00 54.12 120 ASP A CA 1
ATOM 917 C C . ASP A 1 120 ? -0.443 24.028 11.743 1.00 54.12 120 ASP A C 1
ATOM 919 O O . ASP A 1 120 ? -0.671 24.414 10.597 1.00 54.12 120 ASP A O 1
ATOM 923 N N . GLY A 1 121 ? -1.343 23.335 12.452 1.00 61.94 121 GLY A N 1
ATOM 924 C CA . GLY A 1 121 ? -2.670 22.941 11.983 1.00 61.94 121 GLY A CA 1
ATOM 925 C C . GLY A 1 121 ? -2.749 21.612 11.216 1.00 61.94 121 GLY A C 1
ATOM 926 O O . GLY A 1 121 ? -3.799 21.342 10.637 1.00 61.94 121 GLY A O 1
ATOM 927 N N . THR A 1 122 ? -1.705 20.772 11.201 1.00 77.00 122 THR A N 1
ATOM 928 C CA . THR A 1 122 ? -1.643 19.522 10.408 1.00 77.00 122 THR A CA 1
ATOM 929 C C . THR A 1 122 ? -1.547 18.221 11.236 1.00 77.00 122 THR A C 1
ATOM 931 O O . THR A 1 122 ? -0.636 17.412 11.028 1.00 77.00 122 THR A O 1
ATOM 934 N N . P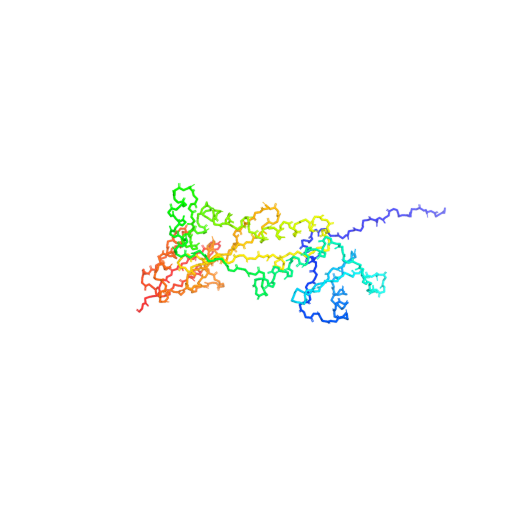RO A 1 123 ? -2.457 17.958 12.203 1.00 83.38 123 PRO A N 1
ATOM 935 C CA . PRO A 1 123 ? -2.379 16.771 13.061 1.00 83.38 123 PRO A CA 1
ATOM 936 C C . PRO A 1 123 ? -2.349 15.472 12.243 1.00 83.38 123 PRO A C 1
ATOM 938 O O . PRO A 1 123 ? -2.960 15.388 11.181 1.00 83.38 123 PRO A O 1
ATOM 941 N N . LYS A 1 124 ? -1.657 14.453 12.758 1.00 85.44 124 LYS A N 1
ATOM 942 C CA . LYS A 1 124 ? -1.468 13.132 12.130 1.00 85.44 124 LYS A CA 1
ATOM 943 C C . LYS A 1 124 ? -2.133 12.041 12.974 1.00 85.44 124 LYS A C 1
ATOM 945 O O . LYS A 1 124 ? -2.335 12.274 14.170 1.00 85.44 124 LYS A O 1
ATOM 950 N N . PRO A 1 125 ? -2.472 10.874 12.399 1.00 89.38 125 PRO A N 1
ATOM 951 C CA . PRO A 1 125 ? -3.114 9.808 13.153 1.00 89.38 125 PRO A CA 1
ATOM 952 C C . PRO A 1 125 ? -2.140 9.221 14.176 1.00 89.38 125 PRO A C 1
ATOM 954 O O . PRO A 1 125 ? -0.982 8.945 13.859 1.00 89.38 125 PRO A O 1
ATOM 957 N N . ALA A 1 126 ? -2.610 9.034 15.409 1.00 85.94 126 ALA A N 1
ATOM 958 C CA . ALA A 1 126 ? -1.827 8.371 16.452 1.00 85.94 126 ALA A CA 1
ATOM 959 C C . ALA A 1 126 ? -1.800 6.841 16.280 1.00 85.94 126 ALA A C 1
ATOM 961 O O . ALA A 1 126 ? -0.835 6.196 16.684 1.00 85.94 126 ALA A O 1
ATOM 962 N N . ASN A 1 127 ? -2.856 6.291 15.678 1.00 90.06 127 ASN A N 1
ATOM 963 C CA . ASN A 1 127 ? -3.087 4.867 15.464 1.00 90.06 127 ASN A CA 1
ATOM 964 C C . ASN A 1 127 ? -3.903 4.625 14.183 1.00 90.06 127 ASN A C 1
ATOM 966 O O . ASN A 1 127 ? -4.461 5.557 13.593 1.00 90.06 127 ASN A O 1
ATOM 970 N N . ALA A 1 128 ? -3.972 3.371 13.745 1.00 93.38 128 ALA A N 1
ATOM 971 C CA . ALA A 1 128 ? -4.611 3.003 12.489 1.00 93.38 128 ALA A CA 1
ATOM 972 C C . ALA A 1 128 ? -6.134 3.211 12.523 1.00 93.38 128 ALA A C 1
ATOM 974 O O . ALA A 1 128 ? -6.715 3.524 11.487 1.00 93.38 128 ALA A O 1
ATOM 975 N N . TYR A 1 129 ? -6.771 3.142 13.701 1.00 92.88 129 TYR A N 1
ATOM 976 C CA . TYR A 1 129 ? -8.187 3.493 13.862 1.00 92.88 129 TYR A CA 1
ATOM 977 C C . TYR A 1 129 ? -8.438 4.981 13.558 1.00 92.88 129 TYR A C 1
ATOM 979 O O . TYR A 1 129 ? -9.374 5.321 12.841 1.00 92.88 129 TYR A O 1
ATOM 987 N N . GLU A 1 130 ? -7.590 5.894 14.033 1.00 91.25 130 GLU A N 1
ATOM 988 C CA . GLU A 1 130 ? -7.691 7.310 13.661 1.00 91.25 130 GLU A CA 1
ATOM 989 C C . GLU A 1 130 ? -7.438 7.525 12.168 1.00 91.25 130 GLU A C 1
ATOM 991 O O . GLU A 1 130 ? -8.130 8.321 11.542 1.00 91.25 130 GLU A O 1
ATOM 996 N N . ALA A 1 131 ? -6.479 6.802 11.583 1.00 91.75 131 ALA A N 1
ATOM 997 C CA . ALA A 1 131 ? -6.151 6.918 10.164 1.00 91.75 131 ALA A CA 1
ATOM 998 C C . ALA A 1 131 ? -7.323 6.537 9.235 1.00 91.75 131 ALA A C 1
ATOM 1000 O O . ALA A 1 131 ? -7.423 7.073 8.131 1.00 91.75 131 ALA A O 1
ATOM 1001 N N . ILE A 1 132 ? -8.205 5.626 9.664 1.00 92.88 132 ILE A N 1
ATOM 1002 C CA . ILE A 1 132 ? -9.401 5.248 8.895 1.00 92.88 132 ILE A CA 1
ATOM 1003 C C . ILE A 1 132 ? -10.592 6.187 9.132 1.00 92.88 132 ILE A C 1
ATOM 1005 O O . ILE A 1 132 ? -11.349 6.429 8.195 1.00 92.88 132 ILE A O 1
ATOM 1009 N N . HIS A 1 133 ? -10.761 6.733 10.344 1.00 90.19 133 HIS A N 1
ATOM 1010 C CA . HIS A 1 133 ? -11.928 7.562 10.697 1.00 90.19 133 HIS A CA 1
ATOM 1011 C C . HIS A 1 133 ? -11.717 9.060 10.456 1.00 90.19 133 HIS A C 1
ATOM 1013 O O . HIS A 1 133 ? -12.688 9.786 10.255 1.00 90.19 133 HIS A O 1
ATOM 1019 N N . ASP A 1 134 ? -10.471 9.536 10.467 1.00 91.25 134 ASP A N 1
ATOM 1020 C CA . ASP A 1 134 ? -10.121 10.947 10.288 1.00 91.25 134 ASP A CA 1
ATOM 1021 C C . ASP A 1 134 ? -9.321 11.148 8.994 1.00 91.25 134 ASP A C 1
ATOM 1023 O O . ASP A 1 134 ? -8.087 11.058 8.943 1.00 91.25 134 ASP A O 1
ATOM 1027 N N . SER A 1 135 ? -10.047 11.463 7.918 1.00 89.88 135 SER A N 1
ATOM 1028 C CA . SER A 1 135 ? -9.453 11.708 6.604 1.00 89.88 135 SER A CA 1
ATOM 1029 C C . SER A 1 135 ? -8.490 12.896 6.597 1.00 89.88 135 SER A C 1
ATOM 1031 O O . SER A 1 135 ? -7.544 12.900 5.813 1.00 89.88 135 SER A O 1
ATOM 1033 N N . ALA A 1 136 ? -8.701 13.910 7.446 1.00 89.31 136 ALA A N 1
ATOM 1034 C CA . ALA A 1 136 ? -7.823 15.076 7.492 1.00 89.31 136 ALA A CA 1
ATOM 1035 C C . ALA A 1 136 ? -6.457 14.689 8.067 1.00 89.31 136 ALA A C 1
ATOM 1037 O O . ALA A 1 136 ? -5.426 14.989 7.462 1.00 89.31 136 ALA A O 1
ATOM 1038 N N . LYS A 1 137 ? -6.448 13.941 9.177 1.00 90.38 137 LYS A N 1
ATOM 1039 C CA . LYS A 1 137 ? -5.213 13.399 9.752 1.00 90.38 137 LYS A CA 1
ATOM 1040 C C . LYS A 1 137 ? -4.481 12.480 8.780 1.00 90.38 137 LYS A C 1
ATOM 1042 O O . LYS A 1 137 ? -3.266 12.605 8.623 1.00 90.38 137 LYS A O 1
ATOM 1047 N N . MET A 1 138 ? -5.201 11.585 8.103 1.00 91.38 138 MET A N 1
ATOM 1048 C CA . MET A 1 138 ? -4.589 10.696 7.113 1.00 91.38 138 MET A CA 1
ATOM 1049 C C . MET A 1 138 ? -3.985 11.477 5.938 1.00 91.38 138 MET A C 1
ATOM 1051 O O . MET A 1 138 ? -2.858 11.201 5.536 1.00 91.38 138 MET A O 1
ATOM 1055 N N . ASN A 1 139 ? -4.681 12.492 5.420 1.00 89.81 139 ASN A N 1
ATOM 1056 C CA . ASN A 1 139 ? -4.156 13.334 4.344 1.00 89.81 139 ASN A CA 1
ATOM 1057 C C . ASN A 1 139 ? -2.883 14.083 4.764 1.00 89.81 139 ASN A C 1
ATOM 1059 O O . ASN A 1 139 ? -1.947 14.178 3.971 1.00 89.81 139 ASN A O 1
ATOM 1063 N N . ASN A 1 140 ? -2.802 14.548 6.014 1.00 87.81 140 ASN A N 1
ATOM 1064 C CA . ASN A 1 140 ? -1.586 15.169 6.547 1.00 87.81 140 ASN A CA 1
ATOM 1065 C C . ASN A 1 140 ? -0.406 14.184 6.606 1.00 87.81 140 ASN A C 1
ATOM 1067 O O . ASN A 1 140 ? 0.724 14.569 6.311 1.00 87.81 140 ASN A O 1
ATOM 1071 N N . LEU A 1 141 ? -0.655 12.913 6.945 1.00 88.19 141 LEU A N 1
ATOM 1072 C CA . LEU A 1 141 ? 0.365 11.858 6.913 1.00 88.19 141 LEU A CA 1
ATOM 1073 C C . LEU A 1 141 ? 0.834 11.563 5.477 1.00 88.19 141 LEU A C 1
ATOM 1075 O O . LEU A 1 141 ? 2.033 11.510 5.212 1.00 88.19 141 LEU A O 1
ATOM 1079 N N . LEU A 1 142 ? -0.101 11.417 4.533 1.00 89.44 142 LEU A N 1
ATOM 1080 C CA . LEU A 1 142 ? 0.207 11.168 3.118 1.00 89.44 142 LEU A CA 1
ATOM 1081 C C . LEU A 1 142 ? 1.004 12.332 2.498 1.00 89.44 142 LEU A C 1
ATOM 1083 O O . LEU A 1 142 ? 1.928 12.112 1.709 1.00 89.44 142 LEU A O 1
ATOM 1087 N N . ALA A 1 143 ? 0.715 13.573 2.901 1.00 84.50 143 ALA A N 1
ATOM 1088 C CA . ALA A 1 143 ? 1.408 14.765 2.418 1.00 84.50 143 ALA A CA 1
ATOM 1089 C C . ALA A 1 143 ? 2.917 14.773 2.734 1.00 84.50 143 ALA A C 1
ATOM 1091 O O . ALA A 1 143 ? 3.693 15.347 1.970 1.00 84.50 143 ALA A O 1
ATOM 1092 N N . GLU A 1 144 ? 3.372 14.090 3.791 1.00 80.06 144 GLU A N 1
ATOM 1093 C CA . GLU A 1 144 ? 4.811 13.965 4.090 1.00 80.06 144 GLU A CA 1
ATOM 1094 C C . GLU A 1 144 ? 5.581 13.270 2.973 1.00 80.06 144 GLU A C 1
ATOM 1096 O O . GLU A 1 144 ? 6.751 13.559 2.720 1.00 80.06 144 GLU A O 1
ATOM 1101 N N . THR A 1 145 ? 4.911 12.351 2.284 1.00 80.06 145 THR A N 1
ATOM 1102 C CA . THR A 1 145 ? 5.513 11.584 1.201 1.00 80.06 145 THR A CA 1
ATOM 1103 C C . THR A 1 145 ? 5.456 12.321 -0.134 1.00 80.06 145 THR A C 1
ATOM 1105 O O . THR A 1 145 ? 6.150 11.930 -1.069 1.00 80.06 145 THR A O 1
ATOM 1108 N N . GLN A 1 146 ? 4.759 13.459 -0.223 1.00 77.94 146 GLN A N 1
ATOM 1109 C CA . GLN A 1 146 ? 4.576 14.204 -1.471 1.00 77.94 146 GLN A CA 1
ATOM 1110 C C . GLN A 1 146 ? 5.891 14.724 -2.074 1.00 77.94 146 GLN A C 1
ATOM 1112 O O . GLN A 1 146 ? 6.052 14.686 -3.287 1.00 77.94 146 GLN A O 1
ATOM 1117 N N . PHE A 1 147 ? 6.865 15.137 -1.259 1.00 71.75 147 PHE A N 1
ATOM 1118 C CA . PHE A 1 147 ? 8.163 15.649 -1.745 1.00 71.75 147 PHE A CA 1
ATOM 1119 C C . PHE A 1 147 ? 9.279 14.604 -1.755 1.00 71.75 147 PHE A C 1
ATOM 1121 O O . PHE A 1 147 ? 10.454 14.929 -1.922 1.00 71.75 147 PHE A O 1
ATOM 1128 N N . SER A 1 148 ? 8.930 13.343 -1.532 1.00 76.44 148 SER A N 1
ATOM 1129 C CA . SER A 1 148 ? 9.908 12.272 -1.474 1.00 76.44 148 SER A CA 1
ATOM 1130 C C . SER A 1 148 ? 10.268 11.776 -2.881 1.00 76.44 148 SER A C 1
ATOM 1132 O O . SER A 1 148 ? 9.526 11.970 -3.847 1.00 76.44 148 SER A O 1
ATOM 1134 N N . TRP A 1 149 ? 11.437 11.155 -3.030 1.00 74.69 149 TRP A N 1
ATOM 1135 C CA . TRP A 1 149 ? 11.929 10.676 -4.329 1.00 74.69 149 TRP A CA 1
ATOM 1136 C C . TRP A 1 149 ? 11.020 9.611 -4.959 1.00 74.69 149 TRP A C 1
ATOM 1138 O O . TRP A 1 149 ? 10.919 9.500 -6.175 1.00 74.69 149 TRP A O 1
ATOM 1148 N N . GLN A 1 150 ? 10.283 8.909 -4.113 1.00 80.12 150 GLN A N 1
ATOM 1149 C CA . GLN A 1 150 ? 9.117 8.092 -4.406 1.00 80.12 150 GLN A CA 1
ATOM 1150 C C . GLN A 1 150 ? 8.063 8.787 -5.283 1.00 80.12 150 GLN A C 1
ATOM 1152 O O . GLN A 1 150 ? 7.579 8.205 -6.250 1.00 80.12 150 GLN A O 1
ATOM 1157 N N . THR A 1 151 ? 7.709 10.033 -4.967 1.00 76.88 151 THR A N 1
ATOM 1158 C CA . THR A 1 151 ? 6.743 10.808 -5.759 1.00 76.88 151 THR A CA 1
ATOM 1159 C C . THR A 1 151 ? 7.344 11.233 -7.089 1.00 76.88 151 THR A C 1
ATOM 1161 O O . THR A 1 151 ? 6.650 11.215 -8.101 1.00 76.88 151 THR A O 1
ATOM 1164 N N . MET A 1 152 ? 8.643 11.559 -7.119 1.00 76.19 152 MET A N 1
ATOM 1165 C CA . MET A 1 152 ? 9.344 11.830 -8.381 1.00 76.19 152 MET A CA 1
ATOM 1166 C C . MET A 1 152 ? 9.320 10.598 -9.296 1.00 76.19 152 MET A C 1
ATOM 1168 O O . MET A 1 152 ? 8.996 10.718 -10.475 1.00 76.19 152 MET A O 1
ATOM 1172 N N . TYR A 1 153 ? 9.574 9.410 -8.738 1.00 78.75 153 TYR A N 1
ATOM 1173 C CA . TYR A 1 153 ? 9.433 8.141 -9.449 1.00 78.75 153 TYR A CA 1
ATOM 1174 C C . TYR A 1 153 ? 8.006 7.934 -9.971 1.00 78.75 153 TYR A C 1
ATOM 1176 O O . TYR A 1 153 ? 7.814 7.597 -11.138 1.00 78.75 153 TYR A O 1
ATOM 1184 N N . ALA A 1 154 ? 6.997 8.169 -9.132 1.00 76.75 154 ALA A N 1
ATOM 1185 C CA . ALA A 1 154 ? 5.614 8.000 -9.542 1.00 76.75 154 ALA A CA 1
ATOM 1186 C C . ALA A 1 154 ? 5.215 8.980 -10.669 1.00 76.75 154 ALA A C 1
ATOM 1188 O O . ALA A 1 154 ? 4.528 8.596 -11.614 1.00 76.75 154 ALA A O 1
ATOM 1189 N N . GLY A 1 155 ? 5.722 10.214 -10.638 1.00 74.25 155 GLY A N 1
ATOM 1190 C CA . GLY A 1 155 ? 5.584 11.164 -11.743 1.00 74.25 155 GLY A CA 1
ATOM 1191 C C . GLY A 1 155 ? 6.237 10.672 -13.041 1.00 74.25 155 GLY A C 1
ATOM 1192 O O . GLY A 1 155 ? 5.616 10.746 -14.099 1.00 74.25 155 GLY A O 1
ATOM 1193 N N . ALA A 1 156 ? 7.451 10.114 -12.968 1.00 74.31 156 ALA A N 1
ATOM 1194 C CA . ALA A 1 156 ? 8.123 9.522 -14.128 1.00 74.31 156 ALA A CA 1
ATOM 1195 C C . ALA A 1 156 ? 7.345 8.321 -14.701 1.00 74.31 156 ALA A C 1
ATOM 1197 O O . ALA A 1 156 ? 7.216 8.204 -15.918 1.00 74.31 156 ALA A O 1
ATOM 1198 N N . ASN A 1 157 ? 6.770 7.475 -13.836 1.00 74.56 157 ASN A N 1
ATOM 1199 C CA . ASN A 1 157 ? 5.911 6.361 -14.251 1.00 74.56 157 ASN A CA 1
ATOM 1200 C C . ASN A 1 157 ? 4.680 6.855 -15.027 1.00 74.56 157 ASN A C 1
ATOM 1202 O O . ASN A 1 157 ? 4.397 6.395 -16.130 1.00 74.56 157 ASN A O 1
ATOM 1206 N N . TYR A 1 158 ? 3.988 7.861 -14.486 1.00 73.38 158 TYR A N 1
ATOM 1207 C CA . TYR A 1 158 ? 2.832 8.461 -15.150 1.00 73.38 158 TYR A CA 1
ATOM 1208 C C . TYR A 1 158 ? 3.170 8.986 -16.554 1.00 73.38 158 TYR A C 1
ATOM 1210 O O . TYR A 1 158 ? 2.435 8.722 -17.506 1.00 73.38 158 TYR A O 1
ATOM 1218 N N . LEU A 1 159 ? 4.296 9.694 -16.701 1.00 72.56 159 LEU A N 1
ATOM 1219 C CA . LEU A 1 159 ? 4.742 10.200 -18.002 1.00 72.56 159 LEU A CA 1
ATOM 1220 C C . LEU A 1 159 ? 5.024 9.064 -18.996 1.00 72.56 159 LEU A C 1
ATOM 1222 O O . LEU A 1 159 ? 4.592 9.153 -20.145 1.00 72.56 159 LEU A O 1
ATOM 1226 N N . ALA A 1 160 ? 5.674 7.980 -18.560 1.00 73.06 160 ALA A N 1
ATOM 1227 C CA . ALA A 1 160 ? 5.904 6.806 -19.403 1.00 73.06 160 ALA A CA 1
ATOM 1228 C C . ALA A 1 160 ? 4.580 6.167 -19.874 1.00 73.06 160 ALA A C 1
ATOM 1230 O O . ALA A 1 160 ? 4.442 5.825 -21.052 1.00 73.06 160 ALA A O 1
ATOM 1231 N N . GLY A 1 161 ? 3.580 6.082 -18.988 1.00 71.44 161 GLY A N 1
ATOM 1232 C CA . GLY A 1 161 ? 2.241 5.583 -19.313 1.00 71.44 161 GLY A CA 1
ATOM 1233 C C . GLY A 1 161 ? 1.469 6.454 -20.313 1.00 71.44 161 GLY A C 1
ATOM 1234 O O . GLY A 1 161 ? 0.768 5.918 -21.170 1.00 71.44 161 GLY A O 1
ATOM 1235 N N . LEU A 1 162 ? 1.625 7.783 -20.267 1.00 72.94 162 LEU A N 1
ATOM 1236 C CA . LEU A 1 162 ? 1.005 8.690 -21.245 1.00 72.94 162 LEU A CA 1
ATOM 1237 C C . LEU A 1 162 ? 1.574 8.527 -22.659 1.00 72.94 162 LEU A C 1
ATOM 1239 O O . LEU A 1 162 ? 0.826 8.611 -23.634 1.00 72.94 162 LEU A O 1
ATOM 1243 N N . ILE A 1 163 ? 2.889 8.328 -22.778 1.00 71.25 163 ILE A N 1
ATOM 1244 C CA . ILE A 1 163 ? 3.569 8.225 -24.077 1.00 71.25 163 ILE A CA 1
ATOM 1245 C C . ILE A 1 163 ? 3.337 6.834 -24.692 1.00 71.25 163 ILE A C 1
ATOM 1247 O O . ILE A 1 163 ? 3.116 6.720 -25.900 1.00 71.25 163 ILE A O 1
ATOM 1251 N N . HIS A 1 164 ? 3.316 5.779 -23.868 1.00 70.31 164 HIS A N 1
ATOM 1252 C CA . HIS A 1 164 ? 3.227 4.387 -24.325 1.00 70.31 164 HIS A CA 1
ATOM 1253 C C . HIS A 1 164 ? 2.133 3.571 -23.611 1.00 70.31 164 HIS A C 1
ATOM 1255 O O . HIS A 1 164 ? 2.424 2.537 -23.005 1.00 70.31 164 HIS A O 1
ATOM 1261 N N . PRO A 1 165 ? 0.845 3.943 -23.739 1.00 65.69 165 PRO A N 1
ATOM 1262 C CA . PRO A 1 165 ? -0.242 3.371 -22.937 1.00 65.69 165 PRO A CA 1
ATOM 1263 C C . PRO A 1 165 ? -0.477 1.865 -23.137 1.00 65.69 165 PRO A C 1
ATOM 1265 O O . PRO A 1 165 ? -1.074 1.233 -22.272 1.00 65.69 165 PRO A O 1
ATOM 1268 N N . ARG A 1 166 ? -0.007 1.276 -24.247 1.00 62.31 166 ARG A N 1
ATOM 1269 C CA . ARG A 1 166 ? -0.176 -0.156 -24.572 1.00 62.31 166 ARG A CA 1
ATOM 1270 C C . ARG A 1 166 ? 1.001 -1.049 -24.169 1.00 62.31 166 ARG A C 1
ATOM 1272 O O . ARG A 1 166 ? 0.886 -2.261 -24.273 1.00 62.31 166 ARG A O 1
ATOM 1279 N N . THR A 1 167 ? 2.139 -0.472 -23.789 1.00 63.72 167 THR A N 1
ATOM 1280 C CA . THR A 1 167 ? 3.389 -1.229 -23.582 1.00 63.72 167 THR A CA 1
ATOM 1281 C C . THR A 1 167 ? 4.178 -0.787 -22.352 1.00 63.72 167 THR A C 1
ATOM 1283 O O . THR A 1 167 ? 5.266 -1.301 -22.114 1.00 63.72 167 THR A O 1
ATOM 1286 N N . TRP A 1 168 ? 3.669 0.165 -21.572 1.00 69.19 168 TRP A N 1
ATOM 1287 C CA . TRP A 1 168 ? 4.282 0.572 -20.310 1.00 69.19 168 TRP A CA 1
ATOM 1288 C C . TRP A 1 168 ? 4.084 -0.480 -19.211 1.00 69.19 168 TRP A C 1
ATOM 1290 O O . TRP A 1 168 ? 3.205 -1.336 -19.303 1.00 69.19 168 TRP A O 1
ATOM 1300 N N . ILE A 1 169 ? 4.910 -0.404 -18.169 1.00 71.94 169 ILE A N 1
ATOM 1301 C CA . ILE A 1 169 ? 4.865 -1.291 -17.004 1.00 71.94 169 ILE A CA 1
ATOM 1302 C C . ILE A 1 169 ? 3.872 -0.697 -15.996 1.00 71.94 169 ILE A C 1
ATOM 1304 O O . ILE A 1 169 ? 4.207 0.258 -15.294 1.00 71.94 169 ILE A O 1
ATOM 1308 N N . SER A 1 170 ? 2.648 -1.227 -15.947 1.00 61.62 170 SER A N 1
ATOM 1309 C CA . SER A 1 170 ? 1.610 -0.761 -15.018 1.00 61.62 170 SER A CA 1
ATOM 1310 C C . SER A 1 170 ? 1.327 -1.748 -13.888 1.00 61.62 170 SER A C 1
ATOM 1312 O O . SER A 1 170 ? 1.819 -2.871 -13.875 1.00 61.62 170 SER A O 1
ATOM 1314 N N . GLY A 1 171 ? 0.488 -1.317 -12.944 1.00 60.16 171 GLY A N 1
ATOM 1315 C CA . GLY A 1 171 ? -0.183 -2.208 -12.003 1.00 60.16 171 GLY A CA 1
ATOM 1316 C C . GLY A 1 171 ? 0.469 -2.271 -10.628 1.00 60.16 171 GLY A C 1
ATOM 1317 O O . GLY A 1 171 ? 1.439 -1.567 -10.331 1.00 60.16 171 GLY A O 1
ATOM 1318 N N . LYS A 1 172 ? -0.089 -3.132 -9.762 1.00 55.56 172 LYS A N 1
ATOM 1319 C CA . LYS A 1 172 ? 0.400 -3.369 -8.388 1.00 55.56 172 LYS A CA 1
ATOM 1320 C C . LYS A 1 172 ? 1.888 -3.738 -8.345 1.00 55.56 172 LYS A C 1
ATOM 1322 O O . LYS A 1 172 ? 2.547 -3.458 -7.355 1.00 55.56 172 LYS A O 1
ATOM 1327 N N . GLU A 1 173 ? 2.410 -4.323 -9.420 1.00 60.06 173 GLU A N 1
ATOM 1328 C CA . GLU A 1 173 ? 3.787 -4.813 -9.528 1.00 60.06 173 GLU A CA 1
ATOM 1329 C C . GLU A 1 173 ? 4.835 -3.730 -9.793 1.00 60.06 173 GLU A C 1
ATOM 1331 O O . GLU A 1 173 ? 6.017 -3.969 -9.570 1.00 60.06 173 GLU A O 1
ATOM 1336 N N . ALA A 1 174 ? 4.413 -2.545 -10.237 1.00 65.88 174 ALA A N 1
ATOM 1337 C CA . ALA A 1 174 ? 5.256 -1.355 -10.358 1.00 65.88 174 ALA A CA 1
ATOM 1338 C C . ALA A 1 174 ? 4.717 -0.168 -9.545 1.00 65.88 174 ALA A C 1
ATOM 1340 O O . ALA A 1 174 ? 5.251 0.943 -9.594 1.00 65.88 174 ALA A O 1
ATOM 1341 N N . THR A 1 175 ? 3.660 -0.409 -8.766 1.00 75.44 175 THR A N 1
ATOM 1342 C CA . THR A 1 175 ? 3.132 0.550 -7.804 1.00 75.44 175 THR A CA 1
ATOM 1343 C C . THR A 1 175 ? 3.892 0.381 -6.509 1.00 75.44 175 THR A C 1
ATOM 1345 O O . THR A 1 175 ? 3.847 -0.660 -5.860 1.00 75.44 175 THR A O 1
ATOM 1348 N N . MET A 1 176 ? 4.577 1.437 -6.108 1.00 78.88 176 MET A N 1
ATOM 1349 C CA . MET A 1 176 ? 5.202 1.452 -4.803 1.00 78.88 176 MET A CA 1
ATOM 1350 C C . MET A 1 176 ? 4.158 1.673 -3.710 1.00 78.88 176 MET A C 1
ATOM 1352 O O . MET A 1 176 ? 3.282 2.538 -3.809 1.00 78.88 176 MET A O 1
ATOM 1356 N N . VAL A 1 177 ? 4.313 0.894 -2.648 1.00 87.81 177 VAL A N 1
ATOM 1357 C CA . VAL A 1 177 ? 3.458 0.907 -1.467 1.00 87.81 177 VAL A CA 1
ATOM 1358 C C . VAL A 1 177 ? 4.272 1.425 -0.291 1.00 87.81 177 VAL A C 1
ATOM 1360 O O . VAL A 1 177 ? 5.387 0.971 -0.037 1.00 87.81 177 VAL A O 1
ATOM 1363 N N . ILE A 1 178 ? 3.725 2.393 0.436 1.00 89.62 178 ILE A N 1
ATOM 1364 C CA . ILE A 1 178 ? 4.326 2.905 1.665 1.00 89.62 178 ILE A CA 1
ATOM 1365 C C . ILE A 1 178 ? 3.601 2.278 2.850 1.00 89.62 178 ILE A C 1
ATOM 1367 O O . ILE A 1 178 ? 2.405 2.485 3.034 1.00 89.62 178 ILE A O 1
ATOM 1371 N N . ASN A 1 179 ? 4.337 1.526 3.660 1.00 91.75 179 ASN A N 1
ATOM 1372 C CA . ASN A 1 179 ? 3.882 0.941 4.912 1.00 91.75 179 ASN A CA 1
ATOM 1373 C C . ASN A 1 179 ? 4.104 1.958 6.040 1.00 91.75 179 ASN A C 1
ATOM 1375 O O . ASN A 1 179 ? 5.201 2.055 6.594 1.00 91.75 179 ASN A O 1
ATOM 1379 N N . TYR A 1 180 ? 3.075 2.725 6.392 1.00 91.62 180 TYR A N 1
ATOM 1380 C CA . TYR A 1 180 ? 3.139 3.666 7.507 1.00 91.62 180 TYR A CA 1
ATOM 1381 C C . TYR A 1 180 ? 2.989 2.905 8.826 1.00 91.62 180 TYR A C 1
ATOM 1383 O O . TYR A 1 180 ? 1.904 2.423 9.149 1.00 91.62 180 TYR A O 1
ATOM 1391 N N . ARG A 1 181 ? 4.077 2.803 9.592 1.00 91.56 181 ARG A N 1
ATOM 1392 C CA . ARG A 1 181 ? 4.083 2.327 10.982 1.00 91.56 181 ARG A CA 1
ATOM 1393 C C . ARG A 1 181 ? 3.793 3.503 11.906 1.00 91.56 181 ARG A C 1
ATOM 1395 O O . ARG A 1 181 ? 4.582 4.443 11.955 1.00 91.56 181 ARG A O 1
ATOM 1402 N N . LEU A 1 182 ? 2.665 3.459 12.601 1.00 90.06 182 LEU A N 1
ATOM 1403 C CA . LEU A 1 182 ? 2.196 4.519 13.488 1.00 90.06 182 LEU A CA 1
ATOM 1404 C C . LEU A 1 182 ? 2.797 4.375 14.892 1.00 90.06 182 LEU A C 1
ATOM 1406 O O . LEU A 1 182 ? 3.458 3.386 15.210 1.00 90.06 182 LEU A O 1
ATOM 1410 N N . ALA A 1 183 ? 2.601 5.399 15.721 1.00 83.88 183 ALA A N 1
ATOM 1411 C CA . ALA A 1 183 ? 3.295 5.542 16.999 1.00 83.88 183 ALA A CA 1
ATOM 1412 C C . ALA A 1 183 ? 2.946 4.441 18.019 1.00 83.88 183 ALA A C 1
ATOM 1414 O O . ALA A 1 183 ? 3.777 4.108 18.862 1.00 83.88 183 ALA A O 1
ATOM 1415 N N . ASP A 1 184 ? 1.743 3.876 17.932 1.00 85.06 184 ASP A N 1
ATOM 1416 C CA . ASP A 1 184 ? 1.270 2.754 18.751 1.00 85.06 184 ASP A CA 1
ATOM 1417 C C . ASP A 1 184 ? 1.708 1.374 18.219 1.00 85.06 184 ASP A C 1
ATOM 1419 O O . ASP A 1 184 ? 1.453 0.361 18.860 1.00 85.06 184 ASP A O 1
ATOM 1423 N N . GLY A 1 185 ? 2.387 1.323 17.067 1.00 87.06 185 GLY A N 1
ATOM 1424 C CA . GLY A 1 185 ? 2.806 0.088 16.398 1.00 87.06 185 GLY A CA 1
ATOM 1425 C C . GLY A 1 185 ? 1.814 -0.436 15.356 1.00 87.06 185 GLY A C 1
ATOM 1426 O O . GLY A 1 185 ? 2.171 -1.332 14.581 1.00 87.06 185 GLY A O 1
ATOM 1427 N N . SER A 1 186 ? 0.616 0.151 15.281 1.00 92.44 186 SER A N 1
ATOM 1428 C CA . SER A 1 186 ? -0.362 -0.122 14.228 1.00 92.44 186 SER A CA 1
ATOM 1429 C C . SER A 1 186 ? 0.142 0.360 12.863 1.00 92.44 186 SER A C 1
ATOM 1431 O O . SER A 1 186 ? 1.131 1.096 12.752 1.00 92.44 186 SER A O 1
ATOM 1433 N N . LYS A 1 187 ? -0.492 -0.103 11.785 1.00 94.50 187 LYS A N 1
ATOM 1434 C CA . LYS A 1 187 ? -0.014 0.129 10.419 1.00 94.50 187 LYS A CA 1
ATOM 1435 C C . LYS A 1 187 ? -1.145 0.449 9.465 1.00 94.50 187 LYS A C 1
ATOM 1437 O O . LYS A 1 187 ? -2.231 -0.113 9.561 1.00 94.50 187 LYS A O 1
ATOM 1442 N N . VAL A 1 188 ? -0.850 1.295 8.487 1.00 95.19 188 VAL A N 1
ATOM 1443 C CA . VAL A 1 188 ? -1.684 1.513 7.300 1.00 95.19 188 VAL A CA 1
ATOM 1444 C C . VAL A 1 188 ? -0.790 1.570 6.072 1.00 95.19 188 VAL A C 1
ATOM 1446 O O . VAL A 1 188 ? 0.360 1.999 6.160 1.00 95.19 188 VAL A O 1
ATOM 1449 N N . GLN A 1 189 ? -1.297 1.145 4.921 1.00 94.19 189 GLN A N 1
ATOM 1450 C CA . GLN A 1 189 ? -0.565 1.250 3.664 1.00 94.19 189 GLN A CA 1
ATOM 1451 C C . GLN A 1 189 ? -1.101 2.413 2.834 1.00 94.19 189 GLN A C 1
ATOM 1453 O O . GLN A 1 189 ? -2.293 2.728 2.868 1.00 94.19 189 GLN A O 1
ATOM 1458 N N . GLY A 1 190 ? -0.217 3.054 2.079 1.00 91.75 190 GLY A N 1
ATOM 1459 C CA . GLY A 1 190 ? -0.578 4.012 1.045 1.00 91.75 190 GLY A CA 1
ATOM 1460 C C . GLY A 1 190 ? 0.046 3.648 -0.291 1.00 91.75 190 GLY A C 1
ATOM 1461 O O . GLY A 1 190 ? 1.085 2.997 -0.349 1.00 91.75 190 GLY A O 1
ATOM 1462 N N . TYR A 1 191 ? -0.596 4.077 -1.364 1.00 88.31 191 TYR A N 1
ATOM 1463 C CA . TYR A 1 191 ? -0.132 3.909 -2.734 1.00 88.31 191 TYR A CA 1
ATOM 1464 C C . TYR A 1 191 ? -0.241 5.247 -3.463 1.00 88.31 191 TYR A C 1
ATOM 1466 O O . TYR A 1 191 ? -1.015 6.124 -3.065 1.00 88.31 191 TYR A O 1
ATOM 1474 N N . TYR A 1 192 ? 0.542 5.425 -4.522 1.00 83.44 192 TYR A N 1
ATOM 1475 C CA . TYR A 1 192 ? 0.414 6.612 -5.354 1.00 83.44 192 TYR A CA 1
ATOM 1476 C C . TYR A 1 192 ? -0.684 6.394 -6.394 1.00 83.44 192 TYR A C 1
ATOM 1478 O O . TYR A 1 192 ? -0.583 5.503 -7.235 1.00 83.44 192 TYR A O 1
ATOM 1486 N N . ASP A 1 193 ? -1.735 7.208 -6.343 1.00 80.31 193 ASP A N 1
ATOM 1487 C CA . 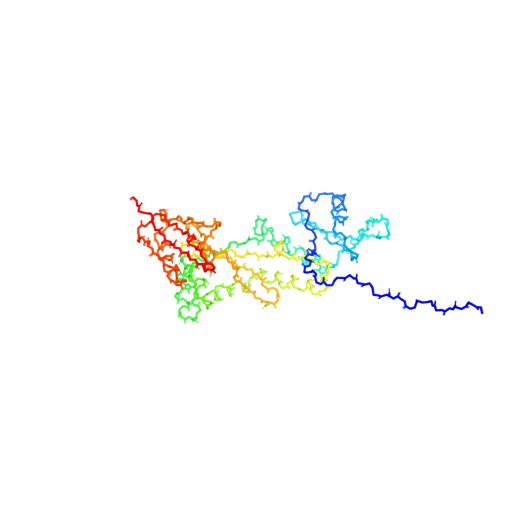ASP A 1 193 ? -2.777 7.219 -7.360 1.00 80.31 193 ASP A CA 1
ATOM 1488 C C . ASP A 1 193 ? -2.331 8.118 -8.519 1.00 80.31 193 ASP A C 1
ATOM 1490 O O . ASP A 1 193 ? -2.294 9.348 -8.409 1.00 80.31 193 ASP A O 1
ATOM 1494 N N . TYR A 1 194 ? -1.982 7.484 -9.639 1.00 75.06 194 TYR A N 1
ATOM 1495 C CA . TYR A 1 194 ? -1.492 8.166 -10.834 1.00 75.06 194 TYR A CA 1
ATOM 1496 C C . TYR A 1 194 ? -2.540 9.068 -11.491 1.00 75.06 194 TYR A C 1
ATOM 1498 O O . TYR A 1 194 ? -2.165 10.072 -12.087 1.00 75.06 194 TYR A O 1
ATOM 1506 N N . SER A 1 195 ? -3.833 8.751 -11.367 1.00 73.94 195 SER A N 1
ATOM 1507 C CA . SER A 1 195 ? -4.918 9.569 -11.921 1.00 73.94 195 SER A CA 1
ATOM 1508 C C . SER A 1 195 ? -5.186 10.809 -11.071 1.00 73.94 195 SER A C 1
ATOM 1510 O O . SER A 1 195 ? -5.485 11.873 -11.605 1.00 73.94 195 SER A O 1
ATOM 1512 N N . ALA A 1 196 ? -5.077 10.686 -9.748 1.00 79.94 196 ALA A N 1
ATOM 1513 C CA . ALA A 1 196 ? -5.266 11.792 -8.811 1.00 79.94 196 ALA A CA 1
ATOM 1514 C C . ALA A 1 196 ? -3.983 12.604 -8.550 1.00 79.94 196 ALA A C 1
ATOM 1516 O O . ALA A 1 196 ? -4.046 13.630 -7.874 1.00 79.94 196 ALA A O 1
ATOM 1517 N N . HIS A 1 197 ? -2.830 12.144 -9.046 1.00 78.19 197 HIS A N 1
ATOM 1518 C CA . HIS A 1 197 ? -1.504 12.714 -8.777 1.00 78.19 197 HIS A CA 1
ATOM 1519 C C . HIS A 1 197 ? -1.196 12.887 -7.283 1.00 78.19 197 HIS A C 1
ATOM 1521 O O . HIS A 1 197 ? -0.525 13.838 -6.863 1.00 78.19 197 HIS A O 1
ATOM 1527 N N . ALA A 1 198 ? -1.689 11.959 -6.467 1.00 83.38 198 ALA A N 1
ATOM 1528 C CA . ALA A 1 198 ? -1.624 12.059 -5.021 1.00 83.38 198 ALA A CA 1
ATOM 1529 C C . ALA A 1 198 ? -1.455 10.690 -4.370 1.00 83.38 198 ALA A C 1
ATOM 1531 O O . ALA A 1 198 ? -1.955 9.672 -4.849 1.00 83.38 198 ALA A O 1
ATOM 1532 N N . TRP A 1 199 ? -0.787 10.695 -3.222 1.00 87.50 199 TRP A N 1
ATOM 1533 C CA . TRP A 1 199 ? -0.787 9.565 -2.308 1.00 87.50 199 TRP A CA 1
ATOM 1534 C C . TRP A 1 199 ? -2.195 9.325 -1.765 1.00 87.50 199 TRP A C 1
ATOM 1536 O O . TRP A 1 199 ? -2.869 10.262 -1.334 1.00 87.50 199 TRP A O 1
ATOM 1546 N N . LYS A 1 200 ? -2.631 8.066 -1.771 1.00 90.69 200 LYS A N 1
ATOM 1547 C CA . LYS A 1 200 ? -3.901 7.615 -1.201 1.00 90.69 200 LYS A CA 1
ATOM 1548 C C . LYS A 1 200 ? -3.669 6.464 -0.239 1.00 90.69 200 LYS A C 1
ATOM 1550 O O . LYS A 1 200 ? -2.724 5.693 -0.387 1.00 90.69 200 LYS A O 1
ATOM 1555 N N . ARG A 1 201 ? -4.553 6.336 0.748 1.00 92.50 201 ARG A N 1
ATOM 1556 C CA . ARG A 1 201 ? -4.590 5.164 1.625 1.00 92.50 201 ARG A CA 1
ATOM 1557 C C . ARG A 1 201 ? -5.058 3.953 0.821 1.00 92.50 201 ARG A C 1
ATOM 1559 O O . ARG A 1 201 ? -6.024 4.049 0.071 1.00 92.50 201 ARG A O 1
ATOM 1566 N N . LEU A 1 202 ? -4.390 2.821 0.996 1.00 91.56 202 LEU A N 1
ATOM 1567 C CA . LEU A 1 202 ? -4.849 1.543 0.472 1.00 91.56 202 LEU A CA 1
ATOM 1568 C C . LEU A 1 202 ? -5.956 1.014 1.396 1.00 91.56 202 LEU A C 1
ATOM 1570 O O . LEU A 1 202 ? -5.695 0.701 2.561 1.00 91.56 202 LEU A O 1
ATOM 1574 N N . GLU A 1 203 ? -7.191 0.951 0.908 1.00 91.69 203 GLU A N 1
ATOM 1575 C CA . GLU A 1 203 ? -8.324 0.410 1.672 1.00 91.69 203 GLU A CA 1
ATOM 1576 C C . GLU A 1 203 ? -8.097 -1.069 2.036 1.00 91.69 203 GLU A C 1
ATOM 1578 O O . GLU A 1 203 ? -7.488 -1.831 1.284 1.00 91.69 203 GLU A O 1
ATOM 1583 N N . GLY A 1 204 ? -8.537 -1.474 3.227 1.00 91.62 204 GLY A N 1
ATOM 1584 C CA . GLY A 1 204 ? -8.368 -2.816 3.793 1.00 91.62 204 GLY A CA 1
ATOM 1585 C C . GLY A 1 204 ? -6.963 -3.124 4.331 1.00 91.62 204 GLY A C 1
ATOM 1586 O O . GLY A 1 204 ? -6.728 -4.211 4.874 1.00 91.62 204 GLY A O 1
ATOM 1587 N N . SER A 1 205 ? -6.015 -2.190 4.203 1.00 93.94 205 SER A N 1
ATOM 1588 C CA . SER A 1 205 ? -4.621 -2.387 4.631 1.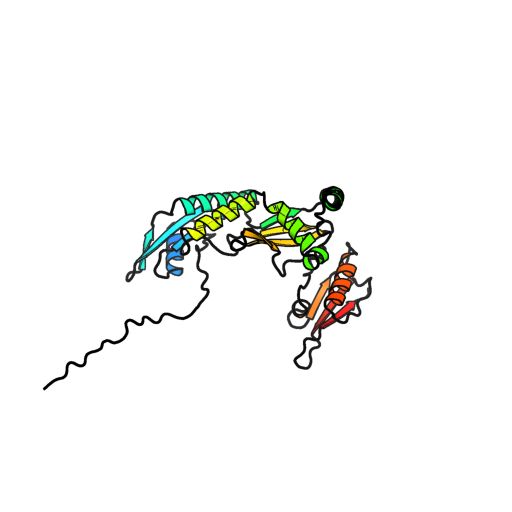00 93.94 205 SER A CA 1
ATOM 1589 C C . SER A 1 205 ? -4.368 -2.130 6.116 1.00 93.94 205 SER A C 1
ATOM 1591 O O . SER A 1 205 ? -3.306 -2.488 6.624 1.00 93.94 205 SER A O 1
ATOM 1593 N N . ALA A 1 206 ? -5.319 -1.506 6.816 1.00 95.06 206 ALA A N 1
ATOM 1594 C CA . ALA A 1 206 ? -5.150 -1.119 8.207 1.00 95.06 206 ALA A CA 1
ATOM 1595 C C . ALA A 1 206 ? -4.979 -2.347 9.116 1.00 95.06 206 ALA A C 1
ATOM 1597 O O . ALA A 1 206 ? -5.727 -3.329 9.028 1.00 95.06 206 ALA A O 1
ATOM 1598 N N . ARG A 1 207 ? -3.970 -2.296 9.985 1.00 95.06 207 ARG A N 1
ATOM 1599 C CA . ARG A 1 207 ? -3.664 -3.317 10.989 1.00 95.06 207 ARG A CA 1
ATOM 1600 C C . ARG A 1 207 ? -3.436 -2.658 12.340 1.00 95.06 207 ARG A C 1
ATOM 1602 O O . ARG A 1 207 ? -2.785 -1.617 12.382 1.00 95.06 207 ARG A O 1
ATOM 1609 N N . ASP A 1 208 ? -3.931 -3.250 13.421 1.00 93.25 208 ASP A N 1
ATOM 1610 C CA . ASP A 1 208 ? -3.568 -2.823 14.781 1.00 93.25 208 ASP A CA 1
ATOM 1611 C C . ASP A 1 208 ? -2.148 -3.304 15.158 1.00 93.25 208 ASP A C 1
ATOM 1613 O O . ASP A 1 208 ? -1.438 -3.886 14.326 1.00 93.25 208 ASP A O 1
ATOM 1617 N N . ALA A 1 209 ? -1.679 -3.017 16.375 1.00 90.81 209 ALA A N 1
ATOM 1618 C CA . ALA A 1 209 ? -0.328 -3.382 16.798 1.00 90.81 209 ALA A CA 1
ATOM 1619 C C . ALA A 1 209 ? -0.183 -4.892 17.072 1.00 90.81 209 ALA A C 1
ATOM 1621 O O . ALA A 1 209 ? 0.915 -5.434 16.912 1.00 90.81 209 ALA A O 1
ATOM 1622 N N . HIS A 1 210 ? -1.281 -5.596 17.374 1.00 91.56 210 HIS A N 1
ATOM 1623 C CA . HIS A 1 210 ? -1.355 -7.068 17.373 1.00 91.56 210 HIS A CA 1
ATOM 1624 C C . HIS A 1 210 ? -1.447 -7.681 15.968 1.00 91.56 210 HIS A C 1
ATOM 1626 O O . HIS A 1 210 ? -1.493 -8.905 15.821 1.00 91.56 210 HIS A O 1
ATOM 1632 N N . ASN A 1 211 ? -1.407 -6.849 14.923 1.00 92.12 211 ASN A N 1
ATOM 1633 C CA . ASN A 1 211 ? -1.474 -7.237 13.518 1.00 92.12 211 ASN A CA 1
ATOM 1634 C C . ASN A 1 211 ? -2.823 -7.857 13.103 1.00 92.12 211 ASN A C 1
ATOM 1636 O O . ASN A 1 211 ? -2.906 -8.542 12.077 1.00 92.12 211 ASN A O 1
ATOM 1640 N N . ASN A 1 212 ? -3.895 -7.593 13.850 1.00 93.69 212 ASN A N 1
ATOM 1641 C CA . ASN A 1 212 ? -5.244 -7.883 13.394 1.00 93.69 212 ASN A CA 1
ATOM 1642 C C . ASN A 1 212 ? -5.627 -6.944 12.248 1.00 93.69 212 ASN A C 1
ATOM 1644 O O . ASN A 1 212 ? -5.228 -5.781 12.214 1.00 93.69 212 ASN A O 1
ATOM 1648 N N . SER A 1 213 ? -6.444 -7.433 11.314 1.00 93.56 213 SER A N 1
ATOM 1649 C CA . SER A 1 213 ? -7.101 -6.569 10.326 1.00 93.56 213 SER A CA 1
ATOM 1650 C C . SER A 1 213 ? -8.039 -5.601 11.026 1.00 93.56 213 SER A C 1
ATOM 1652 O O . SER A 1 213 ? -8.846 -6.051 11.828 1.00 93.56 213 SER A O 1
ATOM 1654 N N . ILE A 1 214 ? -7.984 -4.312 10.693 1.00 94.88 214 ILE A N 1
ATOM 1655 C CA . ILE A 1 214 ? -9.013 -3.351 11.097 1.00 94.88 214 ILE A CA 1
ATOM 1656 C C . ILE A 1 214 ? -10.031 -3.270 9.951 1.00 94.88 214 ILE A C 1
ATOM 1658 O O . ILE A 1 214 ? -9.668 -2.819 8.863 1.00 94.88 214 ILE A O 1
ATOM 1662 N N . PRO A 1 215 ? -11.263 -3.769 10.139 1.00 93.00 215 PRO A N 1
ATOM 1663 C CA . PRO A 1 215 ? -12.296 -3.761 9.102 1.00 93.00 215 PRO A CA 1
ATOM 1664 C C . PRO A 1 215 ? -12.689 -2.331 8.711 1.00 93.00 215 PRO A C 1
ATOM 1666 O O . PRO A 1 215 ? -12.670 -1.432 9.536 1.00 93.00 215 PRO A O 1
ATOM 1669 N N . GLU A 1 216 ? -13.056 -2.072 7.458 1.00 91.19 216 GLU A N 1
ATOM 1670 C CA . GLU A 1 216 ? -13.529 -0.730 7.059 1.00 91.19 216 GLU A CA 1
ATOM 1671 C C . GLU A 1 216 ? -15.033 -0.704 6.812 1.00 91.19 216 GLU A C 1
ATOM 1673 O O . GLU A 1 216 ? -15.671 0.346 6.913 1.00 91.19 216 GLU A O 1
ATOM 1678 N N . LYS A 1 217 ? -15.615 -1.876 6.559 1.00 90.19 217 LYS A N 1
ATOM 1679 C CA . LYS A 1 217 ? -17.051 -2.089 6.427 1.00 90.19 217 LYS A CA 1
ATOM 1680 C C . LYS A 1 217 ? -17.499 -3.202 7.367 1.00 90.19 217 LYS A C 1
ATOM 1682 O O . LYS A 1 217 ? -16.687 -3.989 7.852 1.00 90.19 217 LYS A O 1
ATOM 1687 N N . LYS A 1 218 ? -18.810 -3.284 7.616 1.00 89.31 218 LYS A N 1
ATOM 1688 C CA . LYS A 1 218 ? -19.379 -4.323 8.489 1.00 89.31 218 LYS A CA 1
ATOM 1689 C C . LYS A 1 218 ? -19.023 -5.709 7.977 1.00 89.31 218 LYS A C 1
ATOM 1691 O O . LYS A 1 218 ? -18.615 -6.560 8.750 1.00 89.31 218 LYS A O 1
ATOM 1696 N N . GLU A 1 219 ? -19.140 -5.902 6.673 1.00 87.50 219 GLU A N 1
ATOM 1697 C CA . GLU A 1 219 ? -18.891 -7.157 5.970 1.00 87.50 219 GLU A CA 1
ATOM 1698 C C . GLU A 1 219 ? -17.467 -7.678 6.221 1.00 87.50 219 GLU A C 1
ATOM 1700 O O . GLU A 1 219 ? -17.262 -8.885 6.292 1.00 87.50 219 GLU A O 1
ATOM 1705 N N . ASP A 1 220 ? -16.504 -6.774 6.426 1.00 89.88 220 ASP A N 1
ATOM 1706 C CA . ASP A 1 220 ? -15.092 -7.100 6.640 1.00 89.88 220 ASP A CA 1
ATOM 1707 C C . ASP A 1 220 ? -14.793 -7.565 8.081 1.00 89.88 220 ASP A C 1
ATOM 1709 O O . ASP A 1 220 ? -13.690 -8.036 8.370 1.00 89.88 220 ASP A O 1
ATOM 1713 N N . MET A 1 221 ? -15.757 -7.441 9.003 1.00 90.94 221 MET A N 1
ATOM 1714 C CA . MET A 1 221 ? -15.616 -7.879 10.402 1.00 90.94 221 MET A CA 1
ATOM 1715 C C . MET A 1 221 ? -15.666 -9.401 10.562 1.00 90.94 221 MET A C 1
ATOM 1717 O O . MET A 1 221 ? -15.380 -9.930 11.636 1.00 90.94 221 MET A O 1
ATOM 1721 N N . VAL A 1 222 ? -16.064 -10.120 9.515 1.00 90.56 222 VAL A N 1
ATOM 1722 C CA . VAL A 1 222 ? -16.155 -11.580 9.486 1.00 90.56 222 VAL A CA 1
ATOM 1723 C C . VAL A 1 222 ? -15.576 -12.106 8.181 1.00 90.56 222 VAL A C 1
ATOM 1725 O O . VAL A 1 222 ? -15.720 -11.493 7.129 1.00 90.56 222 VAL A O 1
ATOM 1728 N N . LYS A 1 223 ? -14.952 -13.286 8.217 1.00 83.94 223 LYS A N 1
ATOM 1729 C CA . LYS A 1 223 ? -14.471 -13.960 7.010 1.00 83.94 223 LYS A CA 1
ATOM 1730 C C . LYS A 1 223 ? -15.045 -15.365 6.960 1.00 83.94 223 LYS A C 1
ATOM 1732 O O . LYS A 1 223 ? -14.781 -16.176 7.835 1.00 83.94 223 LYS A O 1
ATOM 1737 N N . ASN A 1 224 ? -15.827 -15.680 5.930 1.00 82.50 224 ASN A N 1
ATOM 1738 C CA . ASN A 1 224 ? -16.514 -16.976 5.825 1.00 82.50 224 ASN A CA 1
ATOM 1739 C C . ASN A 1 224 ? -17.403 -17.291 7.054 1.00 82.50 224 ASN A C 1
ATOM 1741 O O . ASN A 1 224 ? -17.436 -18.425 7.530 1.00 82.50 224 ASN A O 1
ATOM 1745 N N . GLY A 1 225 ? -18.106 -16.283 7.585 1.00 84.50 225 GLY A N 1
ATOM 1746 C CA . GLY A 1 225 ? -19.091 -16.432 8.665 1.00 84.50 225 GLY A CA 1
ATOM 1747 C C . GLY A 1 225 ? -18.573 -16.198 10.091 1.00 84.50 225 GLY A C 1
ATOM 1748 O O . GLY A 1 225 ? -19.381 -15.987 10.994 1.00 84.50 225 GLY A O 1
ATOM 1749 N N . TYR A 1 226 ? -17.257 -16.174 10.330 1.00 90.00 226 TYR A N 1
ATOM 1750 C CA . TYR A 1 226 ? -16.696 -15.737 11.616 1.00 90.00 226 TYR A CA 1
ATOM 1751 C C . TYR A 1 226 ? -15.260 -15.217 11.484 1.00 90.00 226 TYR A C 1
ATOM 1753 O O . TYR A 1 226 ? -14.567 -15.524 10.524 1.00 90.00 226 TYR A O 1
ATOM 1761 N N . GLN A 1 227 ? -14.793 -14.435 12.451 1.00 93.50 227 GLN A N 1
ATOM 1762 C CA . GLN A 1 227 ? -13.403 -13.987 12.536 1.00 93.50 227 GLN A CA 1
ATOM 1763 C C . GLN A 1 227 ? -12.996 -13.854 14.003 1.00 93.50 227 GLN A C 1
ATOM 1765 O O . GLN A 1 227 ? -13.783 -13.401 14.833 1.00 93.50 227 GLN A O 1
ATOM 1770 N N . THR A 1 228 ? -11.760 -14.243 14.312 1.00 93.38 228 THR A N 1
ATOM 1771 C CA . THR A 1 228 ? -11.155 -14.038 15.632 1.00 93.38 228 THR A CA 1
ATOM 1772 C C . THR A 1 228 ? -10.097 -12.944 15.545 1.00 93.38 228 THR A C 1
ATOM 1774 O O . THR A 1 228 ? -9.302 -12.922 14.602 1.00 93.38 228 THR A O 1
ATOM 1777 N N . TYR A 1 229 ? -10.093 -12.068 16.542 1.00 93.62 229 TYR A N 1
ATOM 1778 C CA . TYR A 1 229 ? -9.149 -10.978 16.757 1.00 93.62 229 TYR A CA 1
ATOM 1779 C C . TYR A 1 229 ? -8.391 -11.253 18.055 1.00 93.62 229 TYR A C 1
ATOM 1781 O O . TYR A 1 229 ? -9.007 -11.614 19.061 1.00 93.62 229 TYR A O 1
ATOM 1789 N N . ASN A 1 230 ? -7.066 -11.142 18.015 1.00 92.88 230 ASN A N 1
ATOM 1790 C CA . ASN A 1 230 ? -6.188 -11.449 19.137 1.00 92.88 230 ASN A CA 1
ATOM 1791 C C . ASN A 1 230 ? -5.660 -10.156 19.764 1.00 92.88 230 ASN A C 1
ATOM 1793 O O . ASN A 1 230 ? -4.971 -9.395 19.096 1.00 92.88 230 ASN A O 1
ATOM 1797 N N . PHE A 1 231 ? -5.947 -9.951 21.043 1.00 91.81 231 PHE A N 1
ATOM 1798 C CA . PHE A 1 231 ? -5.478 -8.823 21.849 1.00 91.81 231 PHE A CA 1
ATOM 1799 C C . PHE A 1 231 ? -4.626 -9.284 23.037 1.00 91.81 231 PHE A C 1
ATOM 1801 O O . PHE A 1 231 ? -4.395 -8.529 23.981 1.00 91.81 231 PHE A O 1
ATOM 1808 N N . GLN A 1 232 ? -4.166 -10.537 23.022 1.00 86.44 232 GLN A N 1
ATOM 1809 C CA . GLN A 1 232 ? -3.337 -11.086 24.079 1.00 86.44 232 GLN A CA 1
ATOM 1810 C C . GLN A 1 232 ? -1.978 -10.375 24.127 1.00 86.44 232 GLN A C 1
ATOM 1812 O O . GLN A 1 232 ? -1.254 -10.284 23.134 1.00 86.44 232 GLN A O 1
ATOM 1817 N N . GLY A 1 233 ? -1.599 -9.928 25.326 1.00 79.38 233 GLY A N 1
ATOM 1818 C CA . GLY A 1 233 ? -0.341 -9.224 25.564 1.00 79.38 233 GLY A CA 1
ATOM 1819 C C . GLY A 1 233 ? -0.383 -7.737 25.183 1.00 79.38 233 GLY A C 1
ATOM 1820 O O . GLY A 1 233 ? -1.399 -7.226 24.716 1.00 79.38 233 GLY A O 1
ATOM 1821 N N . PRO A 1 234 ? 0.708 -6.993 25.426 1.00 71.25 234 PRO A N 1
ATOM 1822 C CA . PRO A 1 234 ? 0.773 -5.577 25.078 1.00 71.25 234 PRO A CA 1
ATOM 1823 C C . PRO A 1 234 ? 0.742 -5.357 23.551 1.00 71.25 234 PRO A C 1
ATOM 1825 O O . PRO A 1 234 ? 1.289 -6.190 22.826 1.00 71.25 234 PRO A O 1
ATOM 1828 N N . PRO A 1 235 ? 0.207 -4.215 23.072 1.00 70.75 235 PRO A N 1
ATOM 1829 C CA . PRO A 1 235 ? -0.329 -3.089 23.849 1.00 70.75 235 PRO A CA 1
ATOM 1830 C C . PRO A 1 235 ? -1.838 -3.204 24.157 1.00 70.75 235 PRO A C 1
ATOM 1832 O O . PRO A 1 235 ? -2.656 -3.457 23.286 1.00 70.75 235 PRO A O 1
ATOM 1835 N N . ALA A 1 236 ? -2.241 -2.929 25.403 1.00 64.88 236 ALA A N 1
ATOM 1836 C CA . ALA A 1 236 ? -3.641 -3.067 25.847 1.00 64.88 236 ALA A CA 1
ATOM 1837 C C . ALA A 1 236 ? -4.624 -2.042 25.231 1.00 64.88 236 ALA A C 1
ATOM 1839 O O . ALA A 1 236 ? -5.837 -2.168 25.380 1.00 64.88 236 ALA A O 1
ATOM 1840 N N . THR A 1 237 ? -4.121 -1.001 24.564 1.00 73.12 237 THR A N 1
ATOM 1841 C CA . THR A 1 237 ? -4.931 0.070 23.960 1.00 73.12 237 THR A CA 1
ATOM 1842 C C . THR A 1 237 ? -5.714 -0.381 22.730 1.00 73.12 237 THR A C 1
ATOM 1844 O O . THR A 1 237 ? -6.747 0.215 22.415 1.00 73.12 237 THR A O 1
ATOM 1847 N N . ASP A 1 238 ? -5.258 -1.439 22.064 1.00 84.19 238 ASP A N 1
ATOM 1848 C CA . ASP A 1 238 ? -5.800 -1.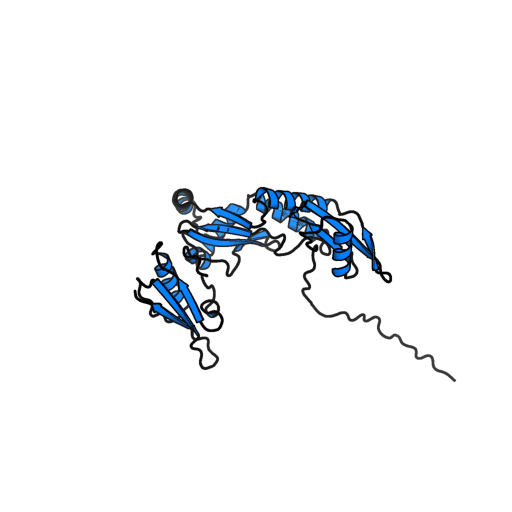893 20.782 1.00 84.19 238 ASP A CA 1
ATOM 1849 C C . ASP A 1 238 ? -7.214 -2.446 20.927 1.00 84.19 238 ASP A C 1
ATOM 1851 O O . ASP A 1 238 ? -8.084 -2.129 20.117 1.00 84.19 238 ASP A O 1
ATOM 1855 N N . LEU A 1 239 ? -7.479 -3.167 22.021 1.00 88.94 239 LEU A N 1
ATOM 1856 C CA . LEU A 1 239 ? -8.815 -3.655 22.354 1.00 88.94 239 LEU A CA 1
ATOM 1857 C C . LEU A 1 239 ? -9.806 -2.497 22.535 1.00 88.94 239 LEU A C 1
ATOM 1859 O O . LEU A 1 239 ? -10.922 -2.544 22.022 1.00 88.94 239 LEU A O 1
ATOM 1863 N N . GLY A 1 240 ? -9.398 -1.426 23.223 1.00 88.75 240 GLY A N 1
ATOM 1864 C CA . GLY A 1 240 ? -10.230 -0.230 23.382 1.00 88.75 240 GLY A CA 1
ATOM 1865 C C . GLY A 1 240 ? -10.539 0.443 22.040 1.00 88.75 240 GLY A C 1
ATOM 1866 O O . GLY A 1 240 ? -11.681 0.839 21.791 1.00 88.75 240 GLY A O 1
ATOM 1867 N N . GLY A 1 241 ? -9.543 0.521 21.150 1.00 89.25 241 GLY A N 1
ATOM 1868 C CA . GLY A 1 241 ? -9.720 0.975 19.769 1.00 89.25 241 GLY A CA 1
ATOM 1869 C C . GLY A 1 241 ? -10.710 0.103 18.993 1.00 89.25 241 GLY A C 1
ATOM 1870 O O . GLY A 1 241 ? -11.647 0.628 18.389 1.00 89.25 241 GLY A O 1
ATOM 1871 N N . PHE A 1 242 ? -10.569 -1.220 19.092 1.00 93.06 242 PHE A N 1
ATOM 1872 C CA . PHE A 1 242 ? -11.439 -2.196 18.437 1.00 93.06 242 PHE A CA 1
ATOM 1873 C C . PHE A 1 242 ? -12.894 -2.116 18.917 1.00 93.06 242 PHE A C 1
ATOM 1875 O O . PHE A 1 242 ? -13.823 -2.127 18.105 1.00 93.06 242 PHE A O 1
ATOM 1882 N N . ILE A 1 243 ? -13.115 -1.996 20.230 1.00 91.94 243 ILE A N 1
ATOM 1883 C CA . ILE A 1 243 ? -14.455 -1.855 20.818 1.00 91.94 243 ILE A CA 1
ATOM 1884 C C . ILE A 1 243 ? -15.130 -0.585 20.288 1.00 91.94 243 ILE A C 1
ATOM 1886 O O . ILE A 1 243 ? -16.242 -0.651 19.763 1.00 91.94 243 ILE A O 1
ATOM 1890 N N . ASN A 1 244 ? -14.442 0.560 20.356 1.00 91.31 244 ASN A N 1
ATOM 1891 C CA . ASN A 1 244 ? -14.968 1.828 19.842 1.00 91.31 244 ASN A CA 1
ATOM 1892 C C . ASN A 1 244 ? -15.276 1.747 18.345 1.00 91.31 244 ASN A C 1
ATOM 1894 O O . ASN A 1 244 ? -16.295 2.251 17.878 1.00 91.31 244 ASN A O 1
ATOM 1898 N N . HIS A 1 245 ? -14.410 1.080 17.589 1.00 93.31 245 HIS A N 1
ATOM 1899 C CA . HIS A 1 245 ? -14.588 0.884 16.164 1.00 93.31 245 HIS A CA 1
ATOM 1900 C C . HIS A 1 245 ? -15.823 0.034 15.827 1.00 93.31 245 HIS A C 1
ATOM 1902 O O . HIS A 1 245 ? -16.623 0.426 14.977 1.00 93.31 245 HIS A O 1
ATOM 1908 N N . THR A 1 246 ? -16.025 -1.068 16.552 1.00 92.25 246 THR A N 1
ATOM 1909 C CA . THR A 1 246 ? -17.199 -1.948 16.429 1.00 92.25 246 THR A CA 1
ATOM 1910 C C . THR A 1 246 ? -18.495 -1.184 16.739 1.00 92.25 246 THR A C 1
ATOM 1912 O O . THR A 1 246 ? -19.476 -1.273 15.995 1.00 92.25 246 THR A O 1
ATOM 1915 N N . ILE A 1 247 ? -18.478 -0.351 17.789 1.00 90.56 247 ILE A N 1
ATOM 1916 C CA . ILE A 1 247 ? -19.597 0.529 18.160 1.00 90.56 247 ILE A CA 1
ATOM 1917 C C . ILE A 1 247 ? -19.880 1.559 17.060 1.00 90.56 247 ILE A C 1
ATOM 1919 O O . ILE A 1 247 ? -21.039 1.746 16.695 1.00 90.56 247 ILE A O 1
ATOM 1923 N N . ASN A 1 248 ? -18.848 2.192 16.493 1.00 90.00 248 ASN A N 1
ATOM 1924 C CA . ASN A 1 248 ? -18.998 3.182 15.420 1.00 90.00 248 ASN A CA 1
ATOM 1925 C C . ASN A 1 248 ? -19.584 2.578 14.139 1.00 90.00 248 ASN A C 1
ATOM 1927 O O . ASN A 1 248 ? -20.318 3.251 13.419 1.00 90.00 248 ASN A O 1
ATOM 1931 N N . MET A 1 249 ? -19.318 1.298 13.871 1.00 90.62 249 MET A N 1
ATOM 1932 C CA . MET A 1 249 ? -19.994 0.574 12.797 1.00 90.62 249 MET A CA 1
ATOM 1933 C C . MET A 1 249 ? -21.458 0.263 13.132 1.00 90.62 249 MET A C 1
ATOM 1935 O O . MET A 1 249 ? -22.221 -0.094 12.244 1.00 90.62 249 MET A O 1
ATOM 1939 N N . GLY A 1 250 ? -21.901 0.386 14.382 1.00 89.62 250 GLY A N 1
ATOM 1940 C CA . GLY A 1 250 ? -23.237 -0.028 14.807 1.00 89.62 250 GLY A CA 1
ATOM 1941 C C . GLY A 1 250 ? -23.379 -1.549 14.834 1.00 89.62 250 GLY A C 1
ATOM 1942 O O . GLY A 1 250 ? -24.418 -2.081 14.433 1.00 89.62 250 GLY A O 1
ATOM 1943 N N . ILE A 1 251 ? -22.313 -2.245 15.230 1.00 89.62 251 ILE A N 1
ATOM 1944 C CA . ILE A 1 251 ? -22.307 -3.686 15.474 1.00 89.62 251 ILE A CA 1
ATOM 1945 C C . ILE A 1 251 ? -22.545 -3.902 16.973 1.00 89.62 251 ILE A C 1
ATOM 1947 O O . ILE A 1 251 ? -21.792 -3.367 17.788 1.00 89.62 251 ILE A O 1
ATOM 1951 N N . PRO A 1 252 ? -23.582 -4.661 17.368 1.00 84.50 252 PRO A N 1
ATOM 1952 C CA . PRO A 1 252 ? -23.755 -5.068 18.755 1.00 84.50 252 PRO A CA 1
ATOM 1953 C C . PRO A 1 252 ? -22.506 -5.793 19.266 1.00 84.50 252 PRO A C 1
ATOM 1955 O O . PRO A 1 252 ? -21.992 -6.695 18.600 1.00 84.50 252 PRO A O 1
ATOM 1958 N N . SER A 1 253 ? -22.023 -5.410 20.447 1.00 85.12 253 SER A N 1
ATOM 1959 C CA . SER A 1 253 ? -20.802 -5.971 21.023 1.00 85.12 253 SER A CA 1
ATOM 1960 C C . SER A 1 253 ? -20.949 -6.252 22.515 1.00 85.12 253 SER A C 1
ATOM 1962 O O . SER A 1 253 ? -21.236 -5.340 23.289 1.00 85.12 253 SER A O 1
ATOM 1964 N N . ASN A 1 254 ? -20.665 -7.489 22.920 1.00 87.12 254 ASN A N 1
ATOM 1965 C CA . ASN A 1 254 ? -20.503 -7.903 24.315 1.00 87.12 254 ASN A CA 1
ATOM 1966 C C . ASN A 1 254 ? -19.026 -8.238 24.557 1.00 87.12 254 ASN A C 1
ATOM 1968 O O . ASN A 1 254 ? -18.658 -9.398 24.744 1.00 87.12 254 ASN A O 1
ATOM 1972 N N . ILE A 1 255 ? -18.165 -7.226 24.455 1.00 90.12 255 ILE A N 1
ATOM 1973 C CA . ILE A 1 255 ? -16.713 -7.376 24.577 1.00 90.12 255 ILE A CA 1
ATOM 1974 C C . ILE A 1 255 ? -16.274 -6.798 25.929 1.00 90.12 255 ILE A C 1
ATOM 1976 O O . ILE A 1 255 ? -16.323 -5.578 26.103 1.00 90.12 255 ILE A O 1
ATOM 1980 N N . PRO A 1 256 ? -15.858 -7.638 26.894 1.00 88.25 256 PRO A N 1
ATOM 1981 C CA . PRO A 1 256 ? -15.189 -7.170 28.101 1.00 88.25 256 PRO A CA 1
ATOM 1982 C C . PRO A 1 256 ? -13.920 -6.357 27.779 1.00 88.25 256 PRO A C 1
ATOM 1984 O O . PRO A 1 256 ? -13.185 -6.730 26.860 1.00 88.25 256 PRO A O 1
ATOM 1987 N N . PRO A 1 257 ? -13.624 -5.274 28.521 1.00 85.81 257 PRO A N 1
ATOM 1988 C CA . PRO A 1 257 ? -12.465 -4.405 28.277 1.00 85.81 257 PRO A CA 1
ATOM 1989 C C . PRO A 1 257 ? -11.106 -5.064 28.578 1.00 85.81 257 PRO A C 1
ATOM 1991 O O . PRO A 1 257 ? -10.070 -4.445 28.366 1.00 85.81 257 PRO A O 1
ATOM 1994 N N . ASP A 1 258 ? -11.111 -6.293 29.084 1.00 86.25 258 ASP A N 1
ATOM 1995 C CA . ASP A 1 258 ? -9.965 -7.134 29.429 1.00 86.25 258 ASP A CA 1
ATOM 1996 C C . ASP A 1 258 ? -9.916 -8.435 28.601 1.00 86.25 258 ASP A C 1
ATOM 1998 O O . ASP A 1 258 ? -9.198 -9.371 28.946 1.00 86.25 258 ASP A O 1
ATOM 2002 N N . SER A 1 259 ? -10.678 -8.504 27.504 1.00 89.00 259 SER A N 1
ATOM 2003 C CA . SER A 1 259 ? -10.720 -9.681 26.630 1.00 89.00 259 SER A CA 1
ATOM 2004 C C . SER A 1 259 ? -9.380 -9.926 25.939 1.00 89.00 259 SER A C 1
ATOM 2006 O O . SER A 1 259 ? -8.881 -9.062 25.224 1.00 89.00 259 SER A O 1
ATOM 2008 N N . GLU A 1 260 ? -8.839 -11.138 26.047 1.00 90.25 260 GLU A N 1
ATOM 2009 C CA . GLU A 1 260 ? -7.645 -11.520 25.276 1.00 90.25 260 GLU A CA 1
ATOM 2010 C C . GLU A 1 260 ? -7.976 -11.809 23.809 1.00 90.25 260 GLU A C 1
ATOM 2012 O O . GLU A 1 260 ? -7.144 -11.614 22.926 1.00 90.25 260 GLU A O 1
ATOM 2017 N N . TYR A 1 261 ? -9.202 -12.254 23.536 1.00 91.44 261 TYR A N 1
ATOM 2018 C CA . TYR A 1 261 ? -9.681 -12.513 22.186 1.00 91.44 261 TYR A CA 1
ATOM 2019 C C . TYR A 1 261 ? -11.076 -11.943 22.005 1.00 91.44 261 TYR A C 1
ATOM 2021 O O . TYR A 1 261 ? -11.903 -11.954 22.918 1.00 91.44 261 TY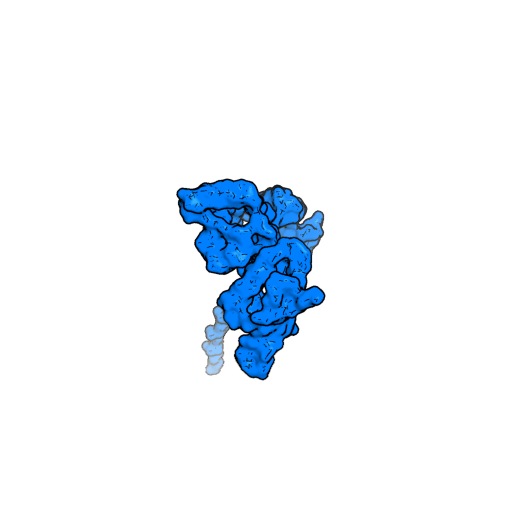R A O 1
ATOM 2029 N N . VAL A 1 262 ? -11.357 -11.503 20.786 1.00 93.00 262 VAL A N 1
ATOM 2030 C CA . VAL A 1 262 ? -12.704 -11.149 20.350 1.00 93.00 262 VAL A CA 1
ATOM 2031 C C . VAL A 1 262 ? -13.073 -12.022 19.174 1.00 93.00 262 VAL A C 1
ATOM 2033 O O . VAL A 1 262 ? -12.289 -12.198 18.245 1.00 93.00 262 VAL A O 1
ATOM 2036 N N . ILE A 1 263 ? -14.278 -12.570 19.200 1.00 93.19 263 ILE A N 1
ATOM 2037 C CA . ILE A 1 263 ? -14.817 -13.339 18.091 1.00 93.19 263 ILE A CA 1
ATOM 2038 C C . ILE A 1 263 ? -16.029 -12.586 17.559 1.00 93.19 263 ILE A C 1
ATOM 2040 O O . ILE A 1 263 ? -16.973 -12.314 18.297 1.00 93.19 263 ILE A O 1
ATOM 2044 N N . CYS A 1 264 ? -15.998 -12.266 16.272 1.00 93.50 264 CYS A N 1
ATOM 2045 C CA . CYS A 1 264 ? -17.134 -11.729 15.541 1.00 93.50 264 CYS A CA 1
ATOM 2046 C C . CYS A 1 264 ? -17.739 -12.838 14.682 1.00 93.50 264 CYS A C 1
ATOM 2048 O O . CYS A 1 264 ? -17.015 -13.598 14.035 1.00 93.50 264 CYS A O 1
ATOM 2050 N N . ARG A 1 265 ? -19.066 -12.962 14.694 1.00 91.50 265 ARG A N 1
ATOM 2051 C CA . ARG A 1 265 ? -19.807 -13.959 13.914 1.00 91.50 265 ARG A CA 1
ATOM 2052 C C . ARG A 1 265 ? -20.909 -13.312 13.105 1.00 91.50 265 ARG A C 1
ATOM 2054 O O . ARG A 1 265 ? -21.526 -12.350 13.557 1.00 91.50 265 ARG A O 1
ATOM 2061 N N . ASP A 1 266 ? -21.149 -13.886 11.936 1.00 91.00 266 ASP A N 1
ATOM 2062 C CA . ASP A 1 266 ? -22.337 -13.622 11.145 1.00 91.00 266 ASP A CA 1
ATOM 2063 C C . ASP A 1 266 ? -23.504 -14.458 11.697 1.00 91.00 266 ASP A C 1
ATOM 2065 O O . ASP A 1 266 ? -23.465 -15.689 11.702 1.00 91.00 266 ASP A O 1
ATOM 2069 N N . GLU A 1 267 ? -24.522 -13.779 12.214 1.00 87.88 267 GLU A N 1
ATOM 2070 C CA . GLU A 1 267 ? -25.773 -14.339 12.732 1.00 87.88 267 GLU A CA 1
ATOM 2071 C C . GLU A 1 267 ? -26.961 -14.031 11.802 1.00 87.88 267 GLU A C 1
ATOM 2073 O O . GLU A 1 267 ? -28.126 -14.065 12.222 1.00 87.88 267 GLU A O 1
ATOM 2078 N N . SER A 1 268 ? -26.694 -13.681 10.543 1.00 84.50 268 SER A N 1
ATOM 2079 C CA . SER A 1 268 ? -27.731 -13.462 9.542 1.00 84.50 268 SER A CA 1
ATOM 2080 C C . SER A 1 268 ? -28.592 -14.705 9.340 1.00 84.50 268 SER A C 1
ATOM 2082 O O . SER A 1 268 ? -28.103 -15.796 9.062 1.00 84.50 268 SER A O 1
ATOM 2084 N N . THR A 1 269 ? -29.906 -14.521 9.463 1.00 72.56 269 THR A N 1
ATOM 2085 C CA . THR A 1 269 ? -30.919 -15.566 9.232 1.00 72.56 269 THR A CA 1
ATOM 2086 C C . THR A 1 269 ? -31.773 -15.286 7.998 1.00 72.56 269 THR A C 1
ATOM 2088 O O . THR A 1 269 ? -32.174 -16.237 7.344 1.00 72.56 269 THR A O 1
ATOM 2091 N N . ASP A 1 270 ? -31.960 -14.013 7.621 1.00 59.59 270 ASP A N 1
ATOM 2092 C CA . ASP A 1 270 ? -32.654 -13.581 6.402 1.00 59.59 270 ASP A CA 1
ATOM 2093 C C . ASP A 1 270 ? -32.130 -12.212 5.939 1.00 59.59 270 ASP A C 1
ATOM 2095 O O . ASP A 1 270 ? -32.258 -11.242 6.680 1.00 59.59 270 ASP A O 1
ATOM 2099 N N . SER A 1 271 ? -31.584 -12.133 4.715 1.00 61.22 271 SER A N 1
ATOM 2100 C CA . SER A 1 271 ? -31.282 -10.947 3.863 1.00 61.22 271 SER A CA 1
ATOM 2101 C C . SER A 1 271 ? -30.533 -9.727 4.442 1.00 61.22 271 SER A C 1
ATOM 2103 O O . SER A 1 271 ? -30.087 -8.878 3.674 1.00 61.22 271 SER A O 1
ATOM 2105 N N . PHE A 1 272 ? -30.379 -9.607 5.757 1.00 71.44 272 PHE A N 1
ATOM 2106 C CA . PHE A 1 272 ? -29.757 -8.490 6.454 1.00 71.44 272 PHE A CA 1
ATOM 2107 C C . PHE A 1 272 ? -28.523 -8.993 7.190 1.00 71.44 272 PHE A C 1
ATOM 2109 O O . PHE A 1 272 ? -28.625 -9.913 8.005 1.00 71.44 272 PHE A O 1
ATOM 2116 N N . LEU A 1 273 ? -27.370 -8.380 6.912 1.00 78.44 273 LEU A N 1
ATOM 2117 C CA . LEU A 1 273 ? -26.117 -8.680 7.597 1.00 78.44 273 LEU A CA 1
ATOM 2118 C C . LEU A 1 273 ? -26.258 -8.385 9.097 1.00 78.44 273 LEU A C 1
ATOM 2120 O O . LEU A 1 273 ? -26.499 -7.238 9.487 1.00 78.44 273 LEU A O 1
ATOM 2124 N N . LYS A 1 274 ? -26.103 -9.410 9.937 1.00 84.62 274 LYS A N 1
ATOM 2125 C CA . LYS A 1 274 ? -26.197 -9.291 11.390 1.00 84.62 274 LYS A CA 1
ATOM 2126 C C . LYS A 1 274 ? -24.930 -9.843 12.013 1.00 84.62 274 LYS A C 1
ATOM 2128 O O . LYS A 1 274 ? -24.829 -11.026 12.297 1.00 84.62 274 LYS A O 1
ATOM 2133 N N . ILE A 1 275 ? -23.980 -8.953 12.259 1.00 88.25 275 ILE A N 1
ATOM 2134 C CA . ILE A 1 275 ? -22.732 -9.313 12.925 1.00 88.25 275 ILE A CA 1
ATOM 2135 C C . ILE A 1 275 ? -22.866 -9.049 14.416 1.00 88.25 275 ILE A C 1
ATOM 2137 O O . ILE A 1 275 ? -23.435 -8.036 14.825 1.00 88.25 275 ILE A O 1
ATOM 2141 N N . HIS A 1 276 ? -22.328 -9.961 15.214 1.00 89.25 276 HIS A N 1
ATOM 2142 C CA . HIS A 1 276 ? -22.211 -9.813 16.656 1.00 89.25 276 HIS A CA 1
ATOM 2143 C C . HIS A 1 276 ? -20.786 -10.163 17.074 1.00 89.25 276 HIS A C 1
ATOM 2145 O O . HIS A 1 276 ? -20.257 -11.201 16.671 1.00 89.25 276 HIS A O 1
ATOM 2151 N N . CYS A 1 277 ? -20.170 -9.299 17.878 1.00 91.94 277 CYS A N 1
ATOM 2152 C CA . CYS A 1 277 ? -18.844 -9.532 18.439 1.00 91.94 277 CYS A CA 1
ATOM 2153 C C . CYS A 1 277 ? -18.921 -9.776 19.947 1.00 91.94 277 CYS A C 1
ATOM 2155 O O . CYS A 1 277 ? -19.591 -9.044 20.678 1.00 91.94 277 CYS A O 1
ATOM 2157 N N . TYR A 1 278 ? -18.211 -10.789 20.422 1.00 92.00 278 TYR A N 1
ATOM 2158 C CA . TYR A 1 278 ? -18.144 -11.148 21.833 1.00 92.00 278 TYR A CA 1
ATOM 2159 C C . TYR A 1 278 ? -16.696 -11.413 22.234 1.00 92.00 278 TYR A C 1
ATOM 2161 O O . TYR A 1 278 ? -15.922 -12.003 21.479 1.00 92.00 278 TYR A O 1
ATOM 2169 N N . GLY A 1 279 ? -16.320 -10.934 23.415 1.00 86.94 279 GLY A N 1
ATOM 2170 C CA . GLY A 1 279 ? -14.990 -11.168 23.963 1.00 86.94 279 GLY A CA 1
ATOM 2171 C C . GLY A 1 279 ? -14.931 -12.470 24.754 1.00 86.94 279 GLY A C 1
ATOM 2172 O O . GLY A 1 279 ? -15.929 -12.905 25.333 1.00 86.94 279 GLY A O 1
ATOM 2173 N N . THR A 1 280 ? -13.767 -13.106 24.777 1.00 79.69 280 THR A N 1
ATOM 2174 C CA . THR A 1 280 ? -13.491 -14.221 25.684 1.00 79.69 280 THR A CA 1
ATOM 2175 C C . THR A 1 280 ? -12.765 -13.688 26.912 1.00 79.69 280 THR A C 1
ATOM 2177 O O . THR A 1 280 ? -11.743 -13.013 26.774 1.00 79.69 280 THR A O 1
ATOM 2180 N N . GLY A 1 281 ? -13.286 -13.997 28.100 1.00 64.56 281 GLY A N 1
ATOM 2181 C CA . GLY A 1 281 ? -12.562 -13.777 29.350 1.00 64.56 281 GLY A CA 1
ATOM 2182 C C . GLY A 1 281 ? -11.381 -14.736 29.484 1.00 64.56 281 GLY A C 1
ATOM 2183 O O . GLY A 1 281 ? -11.373 -15.799 28.854 1.00 64.56 281 GLY A O 1
ATOM 2184 N N . SER A 1 282 ? -10.404 -14.324 30.289 1.00 51.25 282 SER A N 1
ATOM 2185 C CA . SER A 1 282 ? -9.341 -15.195 30.799 1.00 51.25 282 SER A CA 1
ATOM 2186 C C . SER A 1 282 ? -9.882 -16.297 31.713 1.00 51.25 282 SER A C 1
ATOM 2188 O O . SER A 1 282 ? -10.960 -16.106 32.326 1.00 51.25 282 SER A O 1
#

Secondary structure (DSSP, 8-state):
----------------S-------SEE-TT--SHHHHHHHHHHT-STT-EEEEETTTTEEEEEEEETTTTEEEEEPPPHHHHHHHHHHHHHHHHTTS-SEEEEE--HHHHHHHHHHHHHHT----SSHHHHHH-HHHHHHHHHTTTTSHHHHHHHHHHHHHHH-TTTS--STTT--EEEEE-TTS-EEEEEEETTTTEEEE-TT--B-TT--B--SSGGGG-BTTEEEEE--SS-THHHHHHHHHHHHTT--EE--TT-SEEEEEE--SSSS--EEEEEEP-

pLDDT: mean 77.92, std 17.75, range [25.42, 95.19]